Protein AF-A0A3L7ISI5-F1 (afdb_monomer_lite)

Organism: NCBI:txid1164595

Sequence (190 aa):
MGDAREFDPRYSPEFQRGYEPASRELPREQRELQELRAERLSRPRIAPMPVASVSPVVDTAGGQSNPADGLTADPLDEPDERNDADEESEAPLWRNPYLITLAILGVVLTVGGVTLFRWSVDQVYTGQYMTGTQADARQDWLWVQVAWGLAPLLAIAGALTVLGIFFFLATKWSPRRRDDDASTVDEFDE

Radius of gyration: 34.21 Å; chains: 1; bounding box: 74×54×97 Å

Foldseek 3Di:
DDDPPDDDPVDDLVPDDPDDVPPPPPPVVVVVVVVVVVVVVPPPPPDPPPPDPDDDDDDDDDDDDDDDDDDDDDPDDPPPPPCCVDPVVPPPPVPPVVLVVLLVVLVCLQVVLVVLLVVLVCCVVVVPLPPDDPVSSVVVVVVSVCSVVVSVVSNVVSVVSNVVSVVVVVVPPDPPPCPVPPPPPPPPDD

Structure (mmCIF, N/CA/C/O backbone):
data_AF-A0A3L7ISI5-F1
#
_entry.id   AF-A0A3L7ISI5-F1
#
loop_
_atom_site.group_PDB
_atom_site.id
_atom_site.type_symbol
_atom_site.label_atom_id
_atom_site.label_alt_id
_atom_site.label_comp_id
_atom_site.label_asym_id
_atom_site.label_entity_id
_atom_site.label_seq_id
_atom_site.pdbx_PDB_ins_code
_atom_site.Cartn_x
_atom_site.Cartn_y
_atom_site.Cartn_z
_atom_site.occupancy
_atom_site.B_iso_or_equiv
_atom_site.auth_seq_id
_atom_site.auth_comp_id
_atom_site.auth_asym_id
_atom_site.auth_atom_id
_atom_site.pdbx_PDB_model_num
ATOM 1 N N . MET A 1 1 ? 4.523 -11.976 63.998 1.00 41.22 1 MET A N 1
ATOM 2 C CA . MET A 1 1 ? 5.757 -11.266 63.602 1.00 41.22 1 MET A CA 1
ATOM 3 C C . MET A 1 1 ? 5.980 -11.565 62.133 1.00 41.22 1 MET A C 1
ATOM 5 O O . MET A 1 1 ? 6.441 -12.651 61.824 1.00 41.22 1 MET A O 1
ATOM 9 N N . GLY A 1 2 ? 5.479 -10.700 61.251 1.00 46.56 2 GLY A N 1
ATOM 10 C CA . GLY A 1 2 ? 5.553 -10.887 59.800 1.00 46.56 2 GLY A CA 1
ATOM 11 C C . GLY A 1 2 ? 6.614 -9.969 59.209 1.00 46.56 2 GLY A C 1
ATOM 12 O O . GLY A 1 2 ? 6.660 -8.794 59.567 1.00 46.56 2 GLY A O 1
ATOM 13 N N . ASP A 1 3 ? 7.461 -10.543 58.359 1.00 52.50 3 ASP A N 1
ATOM 14 C CA . ASP A 1 3 ? 8.598 -9.908 57.698 1.00 52.50 3 ASP A CA 1
ATOM 15 C C . ASP A 1 3 ? 8.212 -8.611 56.977 1.00 52.50 3 ASP A C 1
ATOM 17 O O . ASP A 1 3 ? 7.373 -8.606 56.072 1.00 52.50 3 ASP A O 1
ATOM 21 N N . ALA A 1 4 ? 8.884 -7.517 57.337 1.00 61.66 4 ALA A N 1
ATOM 22 C CA . ALA A 1 4 ? 8.946 -6.317 56.518 1.00 61.66 4 ALA A CA 1
ATOM 23 C C . ALA A 1 4 ? 9.738 -6.662 55.249 1.00 61.66 4 ALA A C 1
ATOM 25 O O . ALA A 1 4 ? 10.967 -6.629 55.237 1.00 61.66 4 ALA A O 1
ATOM 26 N N . ARG A 1 5 ? 9.027 -7.084 54.198 1.00 66.06 5 ARG A N 1
ATOM 27 C CA . ARG A 1 5 ? 9.617 -7.361 52.887 1.00 66.06 5 ARG A CA 1
ATOM 28 C C . ARG A 1 5 ? 10.216 -6.066 52.345 1.00 66.06 5 ARG A C 1
ATOM 30 O O . ARG A 1 5 ? 9.517 -5.076 52.154 1.00 66.06 5 ARG A O 1
ATOM 37 N N . GLU A 1 6 ? 11.526 -6.096 52.171 1.00 73.19 6 GLU A N 1
ATOM 38 C CA . GLU A 1 6 ? 12.368 -4.989 51.743 1.00 73.19 6 GLU A CA 1
ATOM 39 C C . GLU A 1 6 ? 11.951 -4.521 50.339 1.00 73.19 6 GLU A C 1
ATOM 41 O O . GLU A 1 6 ? 12.032 -5.271 49.367 1.00 73.19 6 GLU A O 1
ATOM 46 N N . PHE A 1 7 ? 11.428 -3.295 50.248 1.00 70.44 7 PHE A N 1
ATOM 47 C CA . PHE A 1 7 ? 11.046 -2.655 48.988 1.00 70.44 7 PHE A CA 1
ATOM 48 C C . PHE A 1 7 ? 12.305 -2.422 48.135 1.00 70.44 7 PHE A C 1
ATOM 50 O O . PHE A 1 7 ? 13.183 -1.665 48.547 1.00 70.44 7 PHE A O 1
ATOM 57 N N . ASP A 1 8 ? 12.399 -3.029 46.944 1.00 79.75 8 ASP A N 1
ATOM 58 C CA . ASP A 1 8 ? 13.514 -2.757 46.017 1.00 79.75 8 ASP A CA 1
ATOM 59 C C . ASP A 1 8 ? 13.289 -1.388 45.338 1.00 79.75 8 ASP A C 1
ATOM 61 O O . ASP A 1 8 ? 12.316 -1.234 44.592 1.00 79.75 8 ASP A O 1
ATOM 65 N N . PRO A 1 9 ? 14.163 -0.384 45.555 1.00 78.75 9 PRO A N 1
ATOM 66 C CA . PRO A 1 9 ? 13.984 0.976 45.039 1.00 78.75 9 PRO A CA 1
ATOM 67 C C . PRO A 1 9 ? 14.188 1.098 43.523 1.00 78.75 9 PRO A C 1
ATOM 69 O O . PRO A 1 9 ? 13.954 2.165 42.957 1.00 78.75 9 PRO A O 1
ATOM 72 N N . ARG A 1 10 ? 14.651 0.039 42.849 1.00 83.31 10 ARG A N 1
ATOM 73 C CA . ARG A 1 10 ? 14.877 0.056 41.395 1.00 83.31 10 ARG A CA 1
ATOM 74 C C . ARG A 1 10 ? 13.610 -0.190 40.584 1.00 83.31 10 ARG A C 1
ATOM 76 O O . ARG A 1 10 ? 13.605 0.097 39.390 1.00 83.31 10 ARG A O 1
ATOM 83 N N . TYR A 1 11 ? 12.559 -0.709 41.212 1.00 83.88 11 TYR A N 1
ATOM 84 C CA . TYR A 1 11 ? 11.290 -1.001 40.555 1.00 83.88 11 TYR A CA 1
ATOM 85 C C . TYR A 1 11 ? 10.206 -0.063 41.070 1.00 83.88 11 TYR A C 1
ATOM 87 O O . TYR A 1 11 ? 10.061 0.110 42.283 1.00 83.88 11 TYR A O 1
ATOM 95 N N . SER A 1 12 ? 9.421 0.516 40.154 1.00 80.88 12 SER A N 1
ATOM 96 C CA . SER A 1 12 ? 8.277 1.348 40.528 1.00 80.88 12 SER A CA 1
ATOM 97 C C . SER A 1 12 ? 7.361 0.573 41.488 1.00 80.88 12 SER A C 1
ATOM 99 O O . SER A 1 12 ? 7.079 -0.603 41.229 1.00 80.88 12 SER A O 1
ATOM 101 N N . PRO A 1 13 ? 6.881 1.200 42.580 1.00 77.81 13 PRO A N 1
ATOM 102 C CA . PRO A 1 13 ? 6.059 0.535 43.594 1.00 77.81 13 PRO A CA 1
ATOM 103 C C . PRO A 1 13 ? 4.827 -0.163 43.007 1.00 77.81 13 PRO A C 1
ATOM 105 O O . PRO A 1 13 ? 4.457 -1.237 43.464 1.00 77.81 13 PRO A O 1
ATOM 108 N N . GLU A 1 14 ? 4.263 0.401 41.936 1.00 83.00 14 GLU A N 1
ATOM 109 C CA . GLU A 1 14 ? 3.096 -0.110 41.205 1.00 83.00 14 GLU A CA 1
ATOM 110 C C . GLU A 1 14 ? 3.254 -1.522 40.621 1.00 83.00 14 GLU A C 1
ATOM 112 O O . GLU A 1 14 ? 2.255 -2.193 40.376 1.00 83.00 14 GLU A O 1
ATOM 117 N N . PHE A 1 15 ? 4.488 -2.004 40.444 1.00 84.75 15 PHE A N 1
ATOM 118 C CA . PHE A 1 15 ? 4.765 -3.358 39.953 1.00 84.75 15 PHE A CA 1
ATOM 119 C C . PHE A 1 15 ? 5.172 -4.336 41.063 1.00 84.75 15 PHE A C 1
ATOM 121 O O . PHE A 1 15 ? 5.531 -5.480 40.775 1.00 84.75 15 PHE A O 1
ATOM 128 N N . GLN A 1 16 ? 5.138 -3.919 42.331 1.00 84.75 16 GLN A N 1
ATOM 129 C CA . GLN A 1 16 ? 5.502 -4.784 43.450 1.00 84.75 16 GLN A CA 1
ATOM 130 C C . GLN A 1 16 ? 4.296 -5.592 43.943 1.00 84.75 16 GLN A C 1
ATOM 132 O O . GLN A 1 16 ? 3.171 -5.108 44.060 1.00 84.75 16 GLN A O 1
ATOM 137 N N . ARG A 1 17 ? 4.526 -6.876 44.235 1.00 72.81 17 ARG A N 1
ATOM 138 C CA . ARG A 1 17 ? 3.471 -7.813 44.632 1.00 72.81 17 ARG A CA 1
ATOM 139 C C . ARG A 1 17 ? 2.965 -7.461 46.036 1.00 72.81 17 ARG A C 1
ATOM 141 O O . ARG A 1 17 ? 3.697 -7.630 47.007 1.00 72.81 17 ARG A O 1
ATOM 148 N N . GLY A 1 18 ? 1.716 -7.010 46.130 1.00 75.19 18 GLY A N 1
ATOM 149 C CA . GLY A 1 18 ? 1.118 -6.506 47.374 1.00 75.19 18 GLY A CA 1
ATOM 150 C C . GLY A 1 18 ? 1.097 -4.980 47.483 1.00 75.19 18 GLY A C 1
ATOM 151 O O . GLY A 1 18 ? 0.686 -4.462 48.515 1.00 75.19 18 GLY A O 1
ATOM 152 N N . TYR A 1 19 ? 1.510 -4.260 46.436 1.00 75.81 19 TYR A N 1
ATOM 153 C CA . TYR A 1 19 ? 1.204 -2.842 46.319 1.00 75.81 19 TYR A CA 1
ATOM 154 C C . TYR A 1 19 ? -0.288 -2.681 46.021 1.00 75.81 19 TYR A C 1
ATOM 156 O O . TYR A 1 19 ? -0.732 -2.821 44.883 1.00 75.81 19 TYR A O 1
ATOM 164 N N . GLU A 1 20 ? -1.072 -2.410 47.059 1.00 73.75 20 GLU A N 1
ATOM 165 C CA . GLU A 1 20 ? -2.361 -1.757 46.884 1.00 73.75 20 GLU A CA 1
ATOM 166 C C . GLU A 1 20 ? -2.060 -0.286 46.593 1.00 73.75 20 GLU A C 1
ATOM 168 O O . GLU A 1 20 ? -1.516 0.396 47.471 1.00 73.75 20 GLU A O 1
ATOM 173 N N . PRO A 1 21 ? -2.351 0.234 45.382 1.00 70.25 21 PRO A N 1
ATOM 174 C CA . PRO A 1 21 ? -2.369 1.671 45.195 1.00 70.25 21 PRO A CA 1
ATOM 175 C C . PRO A 1 21 ? -3.419 2.164 46.172 1.00 70.25 21 PRO A C 1
ATOM 177 O O . PRO A 1 21 ? -4.598 1.901 45.937 1.00 70.25 21 PRO A O 1
ATOM 180 N N . ALA A 1 22 ? -2.970 2.764 47.286 1.00 61.94 22 ALA A N 1
ATOM 181 C CA . ALA A 1 22 ? -3.827 3.259 48.353 1.00 61.94 22 ALA A CA 1
ATOM 182 C C . ALA A 1 22 ? -5.032 3.875 47.671 1.00 61.94 22 ALA A C 1
ATOM 184 O O . ALA A 1 22 ? -4.859 4.835 46.911 1.00 61.94 22 ALA A O 1
ATOM 185 N N . SER A 1 23 ? -6.174 3.190 47.801 1.00 52.94 23 SER A N 1
ATOM 186 C CA . SER A 1 23 ? -7.419 3.497 47.117 1.00 52.94 23 SER A CA 1
ATOM 187 C C . SER A 1 23 ? -7.552 4.996 47.183 1.00 52.94 23 SER A C 1
ATOM 189 O O . SER A 1 23 ? -7.646 5.550 48.277 1.00 52.94 23 SER A O 1
ATOM 191 N N . ARG A 1 24 ? -7.347 5.635 46.030 1.00 53.47 24 ARG A N 1
ATOM 192 C CA . ARG A 1 24 ? -7.078 7.062 45.934 1.00 53.47 24 ARG A CA 1
ATOM 193 C C . ARG A 1 24 ? -8.389 7.749 46.278 1.00 53.47 24 ARG A C 1
ATOM 195 O O . ARG A 1 24 ? -9.162 8.109 45.393 1.00 53.47 24 ARG A O 1
ATOM 202 N N . GLU A 1 25 ? -8.648 7.890 47.573 1.00 56.16 25 GLU A N 1
ATOM 203 C CA . GLU A 1 25 ? -9.495 8.915 48.147 1.00 56.16 25 GLU A CA 1
ATOM 204 C C . GLU A 1 25 ? -8.795 10.222 47.798 1.00 56.16 25 GLU A C 1
ATOM 206 O O . GLU A 1 25 ? -8.061 10.826 48.577 1.00 56.16 25 GLU A O 1
ATOM 211 N N . LEU A 1 26 ? -8.939 10.617 46.534 1.00 64.19 26 LEU A N 1
ATOM 212 C CA . LEU A 1 26 ? -8.773 12.000 46.160 1.00 64.19 26 LEU A CA 1
ATOM 213 C C . LEU A 1 26 ? -9.666 12.768 47.141 1.00 64.19 26 LEU A C 1
ATOM 215 O O . LEU A 1 26 ? -10.834 12.383 47.293 1.00 64.19 26 LEU A O 1
ATOM 219 N N . PRO A 1 27 ? -9.136 13.791 47.838 1.00 71.50 27 PRO A N 1
ATOM 220 C CA . PRO A 1 27 ? -9.960 14.666 48.658 1.00 71.50 27 PRO A CA 1
ATOM 221 C C . PRO A 1 27 ? -11.214 15.017 47.863 1.00 71.50 27 PRO A C 1
ATOM 223 O O . PRO A 1 27 ? -11.091 15.275 46.664 1.00 71.50 27 PRO A O 1
ATOM 226 N N . ARG A 1 28 ? -12.403 14.968 48.479 1.00 74.50 28 ARG A N 1
ATOM 227 C CA . ARG A 1 28 ? -13.686 15.146 47.764 1.00 74.50 28 ARG A CA 1
ATOM 228 C C . ARG A 1 28 ? -13.653 16.328 46.786 1.00 74.50 28 ARG A C 1
ATOM 230 O O . ARG A 1 28 ? -14.088 16.181 45.654 1.00 74.50 28 ARG A O 1
ATOM 237 N N . GLU A 1 29 ? -12.984 17.414 47.165 1.00 80.94 29 GLU A N 1
ATOM 238 C CA . GLU A 1 29 ? -12.748 18.600 46.330 1.00 80.94 29 GLU A CA 1
ATOM 239 C C . GLU A 1 29 ? -12.040 18.313 44.989 1.00 80.94 29 GLU A C 1
ATOM 241 O O . GLU A 1 29 ? -12.378 18.891 43.958 1.00 80.94 29 GLU A O 1
ATOM 246 N N . GLN A 1 30 ? -11.055 17.411 44.957 1.00 78.56 30 GLN A N 1
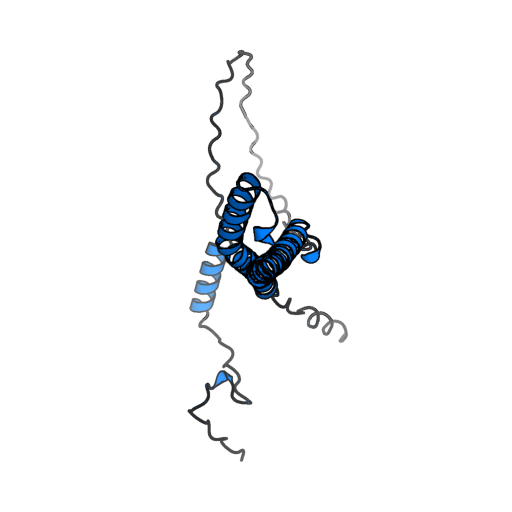ATOM 247 C CA . GLN A 1 30 ? -10.374 17.020 43.717 1.00 78.56 30 GLN A CA 1
ATOM 248 C C . GLN A 1 30 ? -11.229 16.100 42.843 1.00 78.56 30 GLN A C 1
ATOM 250 O O . GLN A 1 30 ? -11.088 16.146 41.619 1.00 78.56 30 GLN A O 1
ATOM 255 N N . ARG A 1 31 ? -12.103 15.285 43.451 1.00 79.75 31 ARG A N 1
ATOM 256 C CA . ARG A 1 31 ? -13.088 14.480 42.715 1.00 79.75 31 ARG A CA 1
ATOM 257 C C . ARG A 1 31 ? -14.127 15.379 42.054 1.00 79.75 31 ARG A C 1
ATOM 259 O O . ARG A 1 31 ? -14.290 15.286 40.844 1.00 79.75 31 ARG A O 1
ATOM 266 N N . GLU A 1 32 ? -14.694 16.325 42.800 1.00 86.50 32 GLU A N 1
ATOM 267 C CA . GLU A 1 32 ? -15.643 17.313 42.268 1.00 86.50 32 GLU A CA 1
ATOM 268 C C . GLU A 1 32 ? -15.020 18.139 41.131 1.00 86.50 32 GLU A C 1
ATOM 270 O O . GLU A 1 32 ? -15.635 18.339 40.087 1.00 86.50 32 GLU A O 1
ATOM 275 N N . LEU A 1 33 ? -13.756 18.560 41.263 1.00 87.56 33 LEU A N 1
ATOM 276 C CA . LEU A 1 33 ? -13.058 19.270 40.185 1.00 87.56 33 LEU A CA 1
ATOM 277 C C . LEU A 1 33 ? -12.802 18.400 38.946 1.00 87.56 33 LEU A C 1
ATOM 279 O O . LEU A 1 33 ? -12.814 18.921 37.826 1.00 87.56 33 LEU A O 1
ATOM 283 N N . GLN A 1 34 ? -12.540 17.100 39.116 1.00 83.81 34 GLN A N 1
ATOM 284 C CA . GLN A 1 34 ? -12.406 16.180 37.984 1.00 83.81 34 GLN A CA 1
ATOM 285 C C . GLN A 1 34 ? -13.749 15.924 37.304 1.00 83.81 34 GLN A C 1
ATOM 287 O O . GLN A 1 34 ? -13.797 15.959 36.075 1.00 83.81 34 GLN A O 1
ATOM 292 N N . GLU A 1 35 ? -14.819 15.745 38.075 1.00 86.50 35 GLU A N 1
ATOM 293 C CA . GLU A 1 35 ? -16.182 15.558 37.569 1.00 86.50 35 GLU A CA 1
ATOM 294 C C . GLU A 1 35 ? -16.653 16.795 36.797 1.00 86.50 35 GLU A C 1
ATOM 296 O O . GLU A 1 35 ? -17.019 16.678 35.630 1.00 86.50 35 GLU A O 1
ATOM 301 N N . LEU A 1 36 ? -16.479 18.001 37.350 1.00 88.38 36 LEU A N 1
ATOM 302 C CA . LEU A 1 36 ? -16.805 19.259 36.664 1.00 88.38 36 LEU A CA 1
ATOM 303 C C . LEU A 1 36 ? -16.006 19.455 35.364 1.00 88.38 36 LEU A C 1
ATOM 305 O O . LEU A 1 36 ? -16.480 20.071 34.403 1.00 88.38 36 LEU A O 1
ATOM 309 N N . ARG A 1 37 ? -14.762 18.963 35.318 1.00 85.94 37 ARG A N 1
ATOM 310 C CA . ARG A 1 37 ? -13.928 19.033 34.111 1.00 85.94 37 ARG A CA 1
ATOM 311 C C . ARG A 1 37 ? -14.364 18.015 33.066 1.00 85.94 37 ARG A C 1
ATOM 313 O O . ARG A 1 37 ? -14.381 18.358 31.885 1.00 85.94 37 ARG A O 1
ATOM 320 N N . ALA A 1 38 ? -14.693 16.799 33.493 1.00 81.62 38 ALA A N 1
ATOM 321 C CA . ALA A 1 38 ? -15.230 15.760 32.628 1.00 81.62 38 ALA A CA 1
ATOM 322 C C . ALA A 1 38 ? -16.569 16.212 32.029 1.00 81.62 38 ALA A C 1
ATOM 324 O O . ALA A 1 38 ? -16.723 16.189 30.814 1.00 81.62 38 ALA A O 1
ATOM 325 N N . GLU A 1 39 ? -17.467 16.771 32.840 1.00 85.75 39 GLU A N 1
ATOM 326 C CA . GLU A 1 39 ? -18.767 17.281 32.398 1.00 85.75 39 GLU A CA 1
ATOM 327 C C . GLU A 1 39 ? -18.637 18.409 31.357 1.00 85.75 39 GLU A C 1
ATOM 329 O O . GLU A 1 39 ? -19.329 18.419 30.337 1.00 85.75 39 GLU A O 1
ATOM 334 N N . ARG A 1 40 ? -17.674 19.327 31.534 1.00 78.50 40 ARG A N 1
ATOM 335 C CA . ARG A 1 40 ? -17.385 20.372 30.531 1.00 78.50 40 ARG A CA 1
ATOM 336 C C . ARG A 1 40 ? -16.862 19.831 29.203 1.00 78.50 40 ARG A C 1
ATOM 338 O O . ARG A 1 40 ? -17.040 20.501 28.188 1.00 78.50 40 ARG A O 1
ATOM 345 N N . LEU A 1 41 ? -16.178 18.689 29.211 1.00 80.19 41 LEU A N 1
ATOM 346 C CA . LEU A 1 41 ? -15.663 18.052 27.997 1.00 80.19 41 LEU A CA 1
ATOM 347 C C . LEU A 1 41 ? -16.725 17.180 27.318 1.00 80.19 41 LEU A C 1
ATOM 349 O O . LEU A 1 41 ? -16.719 17.082 26.093 1.00 80.19 41 LEU A O 1
ATOM 353 N N . SER A 1 42 ? -17.640 16.601 28.097 1.00 74.75 42 SER A N 1
ATOM 354 C CA . SER A 1 42 ? -18.736 15.762 27.606 1.00 74.75 42 SER A CA 1
ATOM 355 C C . SER A 1 42 ? -19.901 16.563 27.037 1.00 74.75 42 SER A C 1
ATOM 357 O O . SER A 1 42 ? -20.677 16.022 26.254 1.00 74.75 42 SER A O 1
ATOM 359 N N . ARG A 1 43 ? -20.041 17.851 27.385 1.00 70.19 43 ARG A N 1
ATOM 360 C CA . ARG A 1 43 ? -21.087 18.687 26.790 1.00 70.19 43 ARG A CA 1
ATOM 361 C C . ARG A 1 43 ? -20.798 18.844 25.291 1.00 70.19 43 ARG A C 1
ATOM 363 O O . ARG A 1 43 ? -19.778 19.450 24.944 1.00 70.19 43 ARG A O 1
ATOM 370 N N . PRO A 1 44 ? -21.661 18.330 24.394 1.00 64.88 44 PRO A N 1
ATOM 371 C CA . PRO A 1 44 ? -21.444 18.438 22.964 1.00 64.88 44 PRO A CA 1
ATOM 372 C C . PRO A 1 44 ? -21.361 19.918 22.624 1.00 64.88 44 PRO A C 1
ATOM 374 O O . PRO A 1 44 ? -22.305 20.689 22.812 1.00 64.88 44 PRO A O 1
ATOM 377 N N . ARG A 1 45 ? -20.180 20.341 22.172 1.00 63.12 45 ARG A N 1
ATOM 378 C CA . ARG A 1 45 ? -19.969 21.680 21.644 1.00 63.12 45 ARG A CA 1
ATOM 379 C C . ARG A 1 45 ? -20.796 21.752 20.371 1.00 63.12 45 ARG A C 1
ATOM 381 O O . ARG A 1 45 ? -20.314 21.346 19.319 1.00 63.12 45 ARG A O 1
ATOM 388 N N . ILE A 1 46 ? -22.041 22.216 20.495 1.00 65.19 46 ILE A N 1
ATOM 389 C CA . ILE A 1 46 ? -22.916 22.543 19.372 1.00 65.19 46 ILE A CA 1
ATOM 390 C C . ILE A 1 46 ? -22.084 23.460 18.482 1.00 65.19 46 ILE A C 1
ATOM 392 O O . ILE A 1 46 ? -21.797 24.607 18.838 1.00 65.19 46 ILE A O 1
ATOM 396 N N . ALA A 1 47 ? -21.577 22.904 17.383 1.00 62.56 47 ALA A N 1
ATOM 397 C CA . ALA A 1 47 ? -20.858 23.680 16.400 1.00 62.56 47 ALA A CA 1
ATOM 398 C C . ALA A 1 47 ? -21.826 24.781 15.949 1.00 62.56 47 ALA A C 1
ATOM 400 O O . ALA A 1 47 ? -22.983 24.460 15.662 1.00 62.56 47 ALA A O 1
ATOM 401 N N . PRO A 1 48 ? -21.417 26.062 15.927 1.00 64.06 48 PRO A N 1
ATOM 402 C CA . PRO A 1 48 ? -22.255 27.098 15.349 1.00 64.06 48 PRO A CA 1
ATOM 403 C C . PRO A 1 48 ? -22.585 26.652 13.925 1.00 64.06 48 PRO A C 1
ATOM 405 O O . PRO A 1 48 ? -21.685 26.505 13.095 1.00 64.06 48 PRO A O 1
ATOM 408 N N . MET A 1 49 ? -23.859 26.336 13.681 1.00 67.12 49 MET A N 1
ATOM 409 C CA . MET A 1 49 ? -24.317 25.917 12.366 1.00 67.12 49 MET A CA 1
ATOM 410 C C . MET A 1 49 ? -23.901 26.992 11.354 1.00 67.12 49 MET A C 1
ATOM 412 O O . MET A 1 49 ? -24.080 28.183 11.634 1.00 67.12 49 MET A O 1
ATOM 416 N N . PRO A 1 50 ? -23.349 26.615 10.188 1.00 62.69 50 PRO A N 1
ATOM 417 C CA . PRO A 1 50 ? -23.180 27.560 9.101 1.00 62.69 50 PRO A CA 1
ATOM 418 C C . PRO A 1 50 ? -24.571 28.086 8.756 1.00 62.69 50 PRO A C 1
ATOM 420 O O . PRO A 1 50 ? -25.439 27.333 8.317 1.00 62.69 50 PRO A O 1
ATOM 423 N N . VAL A 1 51 ? -24.796 29.371 9.022 1.00 66.31 51 VAL A N 1
ATOM 424 C CA . VAL A 1 51 ? -26.022 30.073 8.652 1.00 66.31 51 VAL A CA 1
ATOM 425 C C . VAL A 1 51 ? -26.130 29.974 7.135 1.00 66.31 51 VAL A C 1
ATOM 427 O O . VAL A 1 51 ? -25.421 30.668 6.405 1.00 66.31 51 VAL A O 1
ATOM 430 N N . ALA A 1 52 ? -26.962 29.051 6.656 1.00 60.19 52 ALA A N 1
ATOM 431 C CA . ALA A 1 52 ? -27.300 28.962 5.250 1.00 60.19 52 ALA A CA 1
ATOM 432 C C . ALA A 1 52 ? -27.878 30.317 4.835 1.00 60.19 52 ALA A C 1
ATOM 434 O O . ALA A 1 52 ? -28.792 30.835 5.479 1.00 60.19 52 ALA A O 1
ATOM 435 N N . SER A 1 53 ? -27.309 30.918 3.792 1.00 58.06 53 SER A N 1
ATOM 436 C CA . SER A 1 53 ? -27.818 32.156 3.216 1.00 58.06 53 SER A CA 1
ATOM 437 C C . SER A 1 53 ? -29.242 31.916 2.718 1.00 58.06 53 SER A C 1
ATOM 439 O O . SER A 1 53 ? -29.461 31.311 1.670 1.00 58.06 53 SER A O 1
ATOM 441 N N . VAL A 1 54 ? -30.212 32.365 3.513 1.00 63.62 54 VAL A N 1
ATOM 442 C CA . VAL A 1 54 ? -31.630 32.379 3.169 1.00 63.62 54 VAL A CA 1
ATOM 443 C C . VAL A 1 54 ? -31.786 33.267 1.939 1.00 63.62 54 VAL A C 1
ATOM 445 O O . VAL A 1 54 ? -31.516 34.466 1.982 1.00 63.62 54 VAL A O 1
ATOM 448 N N . SER A 1 55 ? -32.179 32.662 0.820 1.00 58.06 55 SER A N 1
ATOM 449 C CA . SER A 1 55 ? -32.637 33.413 -0.346 1.00 58.06 55 SER A CA 1
ATOM 450 C C . SER A 1 55 ? -33.924 34.153 0.035 1.00 58.06 55 SER A C 1
ATOM 452 O O . SER A 1 55 ? -34.787 33.540 0.667 1.00 58.06 55 SER A O 1
ATOM 454 N N . PRO A 1 56 ? -34.078 35.444 -0.307 1.00 59.75 56 PRO A N 1
ATOM 455 C CA . PRO A 1 56 ? -35.267 36.206 0.050 1.00 59.75 56 PRO A CA 1
ATOM 456 C C . PRO A 1 56 ? -36.490 35.621 -0.666 1.00 59.75 56 PRO A C 1
ATOM 458 O O . PRO A 1 56 ? -36.640 35.744 -1.881 1.00 59.75 56 PRO A O 1
ATOM 461 N N . VAL A 1 57 ? -37.355 34.961 0.104 1.00 60.78 57 VAL A N 1
ATOM 462 C CA . VAL A 1 57 ? -38.714 34.620 -0.314 1.00 60.78 57 VAL A CA 1
ATOM 463 C C . VAL A 1 57 ? -39.505 35.920 -0.344 1.00 60.78 57 VAL A C 1
ATOM 465 O O . VAL A 1 57 ? -39.571 36.650 0.640 1.00 60.78 57 VAL A O 1
ATOM 468 N N . VAL A 1 58 ? -40.056 36.220 -1.515 1.00 64.62 58 VAL A N 1
ATOM 469 C CA . VAL A 1 58 ? -40.946 37.352 -1.751 1.00 64.62 58 VAL A CA 1
ATOM 470 C C . VAL A 1 58 ? -42.241 37.123 -0.974 1.00 64.62 58 VAL A C 1
ATOM 472 O O . VAL A 1 58 ? -42.962 36.157 -1.226 1.00 64.62 58 VAL A O 1
ATOM 475 N N . ASP A 1 59 ? -42.511 38.029 -0.037 1.00 49.12 59 ASP A N 1
ATOM 476 C CA . ASP A 1 59 ? -43.754 38.141 0.718 1.00 49.12 59 ASP A CA 1
ATOM 477 C C . ASP A 1 59 ? -44.973 38.153 -0.212 1.00 49.12 59 ASP A C 1
ATOM 479 O O . ASP A 1 59 ? -45.133 39.038 -1.055 1.00 49.12 59 ASP A O 1
ATOM 483 N N . THR A 1 60 ? -45.882 37.200 -0.011 1.00 58.75 60 THR A N 1
ATOM 484 C CA . THR A 1 60 ? -47.282 37.360 -0.412 1.00 58.75 60 THR A CA 1
ATOM 485 C C . THR A 1 60 ? -48.102 37.524 0.856 1.00 58.75 60 THR A C 1
ATOM 487 O O . THR A 1 60 ? -48.246 36.602 1.654 1.00 58.75 60 THR A O 1
ATOM 490 N N . ALA A 1 61 ? -48.585 38.748 1.041 1.00 51.44 61 ALA A N 1
ATOM 491 C CA . ALA A 1 61 ? -49.400 39.193 2.154 1.00 51.44 61 ALA A CA 1
ATOM 492 C C . ALA A 1 61 ? -50.691 38.371 2.308 1.00 51.44 61 ALA A C 1
ATOM 494 O O . ALA A 1 61 ? -51.425 38.150 1.345 1.00 51.44 61 ALA A O 1
ATOM 495 N N . GLY A 1 62 ? -51.005 37.998 3.547 1.00 45.12 62 GLY A N 1
ATOM 496 C CA . GLY A 1 62 ? -52.267 37.365 3.922 1.00 45.12 62 GLY A CA 1
ATOM 497 C C . GLY A 1 62 ? -52.300 37.133 5.425 1.00 45.12 62 GLY A C 1
ATOM 498 O O . GLY A 1 62 ? -51.677 36.203 5.917 1.00 45.12 62 GLY A O 1
ATOM 499 N N . GLY A 1 63 ? -52.943 38.038 6.157 1.00 48.12 63 GLY A N 1
ATOM 500 C CA . GLY A 1 63 ? -52.856 38.111 7.608 1.00 48.12 63 GLY A CA 1
ATOM 501 C C . GLY A 1 63 ? -53.679 37.071 8.365 1.00 48.12 63 GLY A C 1
ATOM 502 O O . GLY A 1 63 ? -54.664 36.550 7.856 1.00 48.12 63 GLY A O 1
ATOM 503 N N . GLN A 1 64 ? -53.328 36.883 9.635 1.00 47.53 64 GLN A N 1
ATOM 504 C CA . GLN A 1 64 ? -54.284 36.958 10.741 1.00 47.53 64 GLN A CA 1
ATOM 505 C C . GLN A 1 64 ? -53.538 37.019 12.075 1.00 47.53 64 GLN A C 1
ATOM 507 O O . GLN A 1 64 ? -52.800 36.121 12.463 1.00 47.53 64 GLN A O 1
ATOM 512 N N . SER A 1 65 ? -53.742 38.139 12.755 1.00 54.28 65 SER A N 1
ATOM 513 C CA . SER A 1 65 ? -53.457 38.365 14.161 1.00 54.28 65 SER A CA 1
ATOM 514 C C . SER A 1 65 ? -54.403 37.536 15.027 1.00 54.28 65 SER A C 1
ATOM 516 O O . SER A 1 65 ? -55.617 37.652 14.856 1.00 54.28 65 SER A O 1
ATOM 518 N N . ASN A 1 66 ? -53.875 36.813 16.012 1.00 56.34 66 ASN A N 1
ATOM 519 C CA . ASN A 1 66 ? -54.654 36.458 17.192 1.00 56.34 66 ASN A CA 1
ATOM 520 C C . ASN A 1 66 ? -53.776 36.601 18.445 1.00 56.34 66 ASN A C 1
ATOM 522 O O . ASN A 1 66 ? -52.808 35.852 18.585 1.00 56.34 66 ASN A O 1
ATOM 526 N N . PRO A 1 67 ? -54.042 37.586 19.318 1.00 64.50 67 PRO A N 1
ATOM 527 C CA . PRO A 1 67 ? -53.413 37.673 20.620 1.00 64.50 67 PRO A CA 1
ATOM 528 C C . PRO A 1 67 ? -54.323 37.088 21.708 1.00 64.50 67 PRO A C 1
ATOM 530 O O . PRO A 1 67 ? -55.545 37.129 21.603 1.00 64.50 67 PRO A O 1
ATOM 533 N N . ALA A 1 68 ? -53.659 36.700 22.793 1.00 52.62 68 ALA A N 1
ATOM 534 C CA . ALA A 1 68 ? -54.156 36.581 24.159 1.00 52.62 68 ALA A CA 1
ATOM 535 C C . ALA A 1 68 ? -54.510 35.184 24.694 1.00 52.62 68 ALA A C 1
ATOM 537 O O . ALA A 1 68 ? -55.321 34.440 24.154 1.00 52.62 68 ALA A O 1
ATOM 538 N N . ASP A 1 69 ? -53.930 34.993 25.879 1.00 50.44 69 ASP A N 1
ATOM 539 C CA . ASP A 1 69 ? -54.488 34.374 27.076 1.00 50.44 69 ASP A CA 1
ATOM 540 C C . ASP A 1 69 ? -54.417 32.862 27.264 1.00 50.44 69 ASP A C 1
ATOM 542 O O . ASP A 1 69 ? -54.979 32.062 26.524 1.00 50.44 69 ASP A O 1
ATOM 546 N N . GLY A 1 70 ? -53.773 32.502 28.378 1.00 47.31 70 GLY A N 1
ATOM 547 C CA . GLY A 1 70 ? -53.801 31.158 28.936 1.00 47.31 70 GLY A CA 1
ATOM 548 C C . GLY A 1 70 ? -52.658 30.860 29.899 1.00 47.31 70 GLY A C 1
ATOM 549 O O . GLY A 1 70 ? -51.907 29.920 29.679 1.00 47.31 70 GLY A O 1
ATOM 550 N N . LEU A 1 71 ? -52.512 31.660 30.959 1.00 64.19 71 LEU A N 1
ATOM 551 C CA . LEU A 1 71 ? -51.774 31.272 32.163 1.00 64.19 71 LEU A CA 1
ATOM 552 C C . LEU A 1 71 ? -52.470 30.072 32.821 1.00 64.19 71 LEU A C 1
ATOM 554 O O . LEU A 1 71 ? -53.506 30.245 33.457 1.00 64.19 71 LEU A O 1
ATOM 558 N N . THR A 1 72 ? -51.859 28.894 32.751 1.00 54.88 72 THR A N 1
ATOM 559 C CA . THR A 1 72 ? -52.084 27.805 33.711 1.00 54.88 72 THR A CA 1
ATOM 560 C C . THR A 1 72 ? -50.765 27.082 33.922 1.00 54.88 72 THR A C 1
ATOM 562 O O . THR A 1 72 ? -50.283 26.371 33.046 1.00 54.88 72 THR A O 1
ATOM 565 N N . ALA A 1 73 ? -50.164 27.340 35.082 1.00 60.59 73 ALA A N 1
ATOM 566 C CA . ALA A 1 73 ? -49.086 26.542 35.631 1.00 60.59 73 ALA A CA 1
ATOM 567 C C . ALA A 1 73 ? -49.659 25.175 36.015 1.00 60.59 73 ALA A C 1
ATOM 569 O O . ALA A 1 73 ? -50.536 25.105 36.876 1.00 60.59 73 ALA A O 1
ATOM 570 N N . ASP A 1 74 ? -49.165 24.128 35.367 1.00 55.88 74 ASP A N 1
ATOM 571 C CA . ASP A 1 74 ? -49.448 22.741 35.711 1.00 55.88 74 ASP A CA 1
ATOM 572 C C . ASP A 1 74 ? -48.106 22.065 36.039 1.00 55.88 74 ASP A C 1
ATOM 574 O O . ASP A 1 74 ? -47.230 22.025 35.171 1.00 55.88 74 ASP A O 1
ATOM 578 N N . PRO A 1 75 ? -47.866 21.620 37.287 1.00 61.81 75 PRO A N 1
ATOM 579 C CA . PRO A 1 75 ? -46.695 20.836 37.641 1.00 61.81 75 PRO A CA 1
ATOM 580 C C . PRO A 1 75 ? -47.020 19.365 37.368 1.00 61.81 75 PRO A C 1
ATOM 582 O O . PRO A 1 75 ? -47.292 18.600 38.292 1.00 61.81 75 PRO A O 1
ATOM 585 N N . LEU A 1 76 ? -47.055 18.986 36.093 1.00 55.75 76 LEU A N 1
ATOM 586 C CA . LEU A 1 76 ? -47.156 17.586 35.702 1.00 55.75 76 LEU A CA 1
ATOM 587 C C . LEU A 1 76 ? -45.774 17.081 35.332 1.00 55.75 76 LEU A C 1
ATOM 589 O O . LEU A 1 76 ? -45.171 17.596 34.395 1.00 55.75 76 LEU A O 1
ATOM 593 N N . ASP A 1 77 ? -45.334 16.105 36.128 1.00 56.12 77 ASP A N 1
ATOM 594 C CA . ASP A 1 77 ? -44.374 15.056 35.808 1.00 56.12 77 ASP A CA 1
ATOM 595 C C . ASP A 1 77 ? -43.269 15.492 34.851 1.00 56.12 77 ASP A C 1
ATOM 597 O O . ASP A 1 77 ? -43.446 15.487 33.632 1.00 56.12 77 ASP A O 1
ATOM 601 N N . GLU A 1 78 ? -42.095 15.800 35.410 1.00 60.47 78 GLU A N 1
ATOM 602 C CA . GLU A 1 78 ? -40.863 15.651 34.645 1.00 60.47 78 GLU A CA 1
ATOM 603 C C . GLU A 1 78 ? -40.904 14.230 34.068 1.00 60.47 78 GLU A C 1
ATOM 605 O O . GLU A 1 78 ? -40.906 13.273 34.851 1.00 60.47 78 GLU A O 1
ATOM 610 N N . PRO A 1 79 ? -41.032 14.049 32.736 1.00 61.50 79 PRO A N 1
ATOM 611 C CA . PRO A 1 79 ? -40.786 12.745 32.178 1.00 61.50 79 PRO A CA 1
ATOM 612 C C . PRO A 1 79 ? -39.372 12.429 32.626 1.00 61.50 79 PRO A C 1
ATOM 614 O O . PRO A 1 79 ? -38.443 13.191 32.356 1.00 61.50 79 PRO A O 1
ATOM 617 N N . ASP A 1 80 ? -39.260 11.351 33.388 1.00 56.00 80 ASP A N 1
ATOM 618 C CA . ASP A 1 80 ? -38.030 10.637 33.643 1.00 56.00 80 ASP A CA 1
ATOM 619 C C . ASP A 1 80 ? -37.503 10.296 32.241 1.00 56.00 80 ASP A C 1
ATOM 621 O O . ASP A 1 80 ? -37.806 9.245 31.670 1.00 56.00 80 ASP A O 1
ATOM 625 N N . GLU A 1 81 ? -36.821 11.267 31.620 1.00 57.34 81 GLU A N 1
ATOM 626 C CA . GLU A 1 81 ? -35.943 11.123 30.476 1.00 57.34 81 GLU A CA 1
ATOM 627 C C . GLU A 1 81 ? -34.812 10.251 31.010 1.00 57.34 81 GLU A C 1
ATOM 629 O O . GLU A 1 81 ? -33.674 10.676 31.218 1.00 57.34 81 GLU A O 1
ATOM 634 N N . ARG A 1 82 ? -35.149 8.974 31.215 1.00 57.41 82 ARG A N 1
ATOM 635 C CA . ARG A 1 82 ? -34.331 7.869 30.779 1.00 57.41 82 ARG A CA 1
ATOM 636 C C . ARG A 1 82 ? -33.914 8.225 29.365 1.00 57.41 82 ARG A C 1
ATOM 638 O O . ARG A 1 82 ? -34.519 7.820 28.377 1.00 57.41 82 ARG A O 1
ATOM 645 N N . ASN A 1 83 ? -32.838 8.996 29.294 1.00 53.28 83 ASN A N 1
ATOM 646 C CA . ASN A 1 83 ? -31.818 8.883 28.285 1.00 53.28 83 ASN A CA 1
ATOM 647 C C . ASN A 1 83 ? -31.245 7.457 28.400 1.00 53.28 83 ASN A C 1
ATOM 649 O O . ASN A 1 83 ? -30.046 7.261 28.547 1.00 53.28 83 ASN A O 1
ATOM 653 N N . ASP A 1 84 ? -32.111 6.463 28.182 1.00 53.31 84 ASP A N 1
ATOM 654 C CA . ASP A 1 84 ? -31.847 5.296 27.358 1.00 53.31 84 ASP A CA 1
ATOM 655 C C . ASP A 1 84 ? -31.705 5.798 25.904 1.00 53.31 84 ASP A C 1
ATOM 657 O O . ASP A 1 84 ? -32.279 5.239 24.972 1.00 53.31 84 ASP A O 1
ATOM 661 N N . ALA A 1 85 ? -31.005 6.929 25.724 1.00 53.50 85 ALA A N 1
ATOM 662 C CA . ALA A 1 85 ? -30.518 7.426 24.466 1.00 53.50 85 ALA A CA 1
ATOM 663 C C . ALA A 1 85 ? -29.523 6.374 24.053 1.00 53.50 85 ALA A C 1
ATOM 665 O O . ALA A 1 85 ? -28.363 6.417 24.459 1.00 53.50 85 ALA A O 1
ATOM 666 N N . ASP A 1 86 ? -30.079 5.388 23.362 1.00 53.91 86 ASP A N 1
ATOM 667 C CA . ASP A 1 86 ? -29.432 4.622 22.344 1.00 53.91 86 ASP A CA 1
ATOM 668 C C . ASP A 1 86 ? -27.988 4.370 22.755 1.00 53.91 86 ASP A C 1
ATOM 670 O O . ASP A 1 86 ? -27.057 5.055 22.320 1.00 53.91 86 ASP A O 1
ATOM 674 N N . GLU A 1 87 ? -27.785 3.343 23.584 1.00 56.81 87 GLU A N 1
ATOM 675 C CA . GLU A 1 87 ? -26.617 2.506 23.371 1.00 56.81 87 GLU A CA 1
ATOM 676 C C . GLU A 1 87 ? -26.721 2.040 21.913 1.00 56.81 87 GLU A C 1
ATOM 678 O O . GLU A 1 87 ? -27.232 0.958 21.618 1.00 56.81 87 GLU A O 1
ATOM 683 N N . GLU A 1 88 ? -26.337 2.922 20.980 1.00 58.84 88 GLU A N 1
ATOM 684 C CA . GLU A 1 88 ? -26.203 2.682 19.565 1.00 58.84 88 GLU A CA 1
ATOM 685 C C . GLU A 1 88 ? -25.230 1.532 19.538 1.00 58.84 88 GLU A C 1
ATOM 687 O O . GLU A 1 88 ? -24.027 1.713 19.731 1.00 58.84 88 GLU A O 1
ATOM 692 N N . SER A 1 89 ? -25.800 0.332 19.458 1.00 58.88 89 SER A N 1
ATOM 693 C CA . SER A 1 89 ? -25.101 -0.927 19.568 1.00 58.88 89 SER A CA 1
ATOM 694 C C . SER A 1 89 ? -24.032 -0.875 18.495 1.00 58.88 89 SER A C 1
ATOM 696 O O . SER A 1 89 ? -24.344 -1.044 17.314 1.00 58.88 89 SER A O 1
ATOM 698 N N . GLU A 1 90 ? -22.818 -0.469 18.893 1.00 62.75 90 GLU A N 1
ATOM 699 C CA . GLU A 1 90 ? -21.797 -0.006 17.963 1.00 62.75 90 GLU A CA 1
ATOM 700 C C . GLU A 1 90 ? -21.566 -1.144 16.987 1.00 62.75 90 GLU A C 1
ATOM 702 O O . GLU A 1 90 ? -21.018 -2.190 17.357 1.00 62.75 90 GLU A O 1
ATOM 707 N N . ALA A 1 91 ? -22.074 -0.976 15.763 1.00 65.88 91 ALA A N 1
ATOM 708 C CA . ALA A 1 91 ? -22.120 -2.064 14.811 1.00 65.88 91 ALA A CA 1
ATOM 709 C C . ALA A 1 91 ? -20.698 -2.625 14.676 1.00 65.88 91 ALA A C 1
ATOM 711 O O . ALA A 1 91 ? -19.747 -1.843 14.537 1.00 65.88 91 ALA A O 1
ATOM 712 N N . PRO A 1 92 ? -20.523 -3.958 14.750 1.00 70.19 92 PRO A N 1
ATOM 713 C CA . PRO A 1 92 ? -19.210 -4.577 14.819 1.00 70.19 92 PRO A CA 1
ATOM 714 C C . PRO A 1 92 ? -18.329 -4.024 13.701 1.00 70.19 92 PRO A C 1
ATOM 716 O O . PRO A 1 92 ? -18.679 -4.085 12.525 1.00 70.19 92 PRO A O 1
ATOM 719 N N . LEU A 1 93 ? -17.194 -3.444 14.087 1.00 65.69 93 LEU A N 1
ATOM 720 C CA . LEU A 1 93 ? -16.366 -2.564 13.251 1.00 65.69 93 LEU A CA 1
ATOM 721 C C . LEU A 1 93 ? -15.885 -3.208 11.948 1.00 65.69 93 LEU A C 1
ATOM 723 O O . LEU A 1 93 ? -15.627 -2.519 10.963 1.00 65.69 93 LEU A O 1
ATOM 727 N N . TRP A 1 94 ? -15.814 -4.537 11.924 1.00 68.00 94 TRP A N 1
ATOM 728 C CA . TRP A 1 94 ? -15.546 -5.326 10.724 1.00 68.00 94 TRP A CA 1
ATOM 729 C C . TRP A 1 94 ? -16.612 -5.210 9.637 1.00 68.00 94 TRP A C 1
ATOM 731 O O . TRP A 1 94 ? -16.365 -5.610 8.507 1.00 68.00 94 TRP A O 1
ATOM 741 N N . ARG A 1 95 ? -17.780 -4.644 9.939 1.00 82.00 95 ARG A N 1
ATOM 742 C CA . ARG A 1 95 ? -18.848 -4.413 8.968 1.00 82.00 95 ARG A CA 1
ATOM 743 C C . ARG A 1 95 ? -18.740 -3.059 8.272 1.00 82.00 95 ARG A C 1
ATOM 745 O O . ARG A 1 95 ? -19.568 -2.776 7.413 1.00 82.00 95 ARG A O 1
ATOM 752 N N . ASN A 1 96 ? -17.741 -2.235 8.607 1.00 85.06 96 ASN A N 1
ATOM 753 C CA . ASN A 1 96 ? -17.510 -0.982 7.901 1.00 85.06 96 ASN A CA 1
ATOM 754 C C . ASN A 1 96 ? -16.867 -1.266 6.525 1.00 85.06 96 ASN A C 1
ATOM 756 O O . ASN A 1 96 ? -15.681 -1.617 6.468 1.00 85.06 96 ASN A O 1
ATOM 760 N N . PRO A 1 97 ? -17.609 -1.095 5.412 1.00 88.50 97 PRO A N 1
ATOM 761 C CA . PRO A 1 97 ? -17.107 -1.426 4.081 1.00 88.50 97 PRO A CA 1
ATOM 762 C C . PRO A 1 97 ? -15.887 -0.581 3.697 1.00 88.50 97 PRO A C 1
ATOM 764 O O . PRO A 1 97 ? -15.010 -1.068 2.985 1.00 88.50 97 PRO A O 1
ATOM 767 N N . TYR A 1 98 ? -15.768 0.645 4.216 1.00 84.06 98 TYR A N 1
ATOM 768 C CA . TYR A 1 98 ? -14.646 1.528 3.908 1.00 84.06 98 TYR A CA 1
ATOM 769 C C . TYR A 1 98 ? -13.313 0.956 4.397 1.00 84.06 98 TYR A C 1
ATOM 771 O O . TYR A 1 98 ? -12.346 0.946 3.638 1.00 84.06 98 TYR A O 1
ATOM 779 N N . LEU A 1 99 ? -13.261 0.400 5.613 1.00 84.56 99 LEU A N 1
ATOM 780 C CA . LEU A 1 99 ? -12.034 -0.205 6.148 1.00 84.56 99 LEU A CA 1
ATOM 781 C C . LEU A 1 99 ? -11.601 -1.425 5.333 1.00 84.56 99 LEU A C 1
ATOM 783 O O . LEU A 1 99 ? -10.414 -1.582 5.053 1.00 84.56 99 LEU A O 1
ATOM 787 N N . ILE A 1 100 ? -12.561 -2.248 4.904 1.00 88.38 100 ILE A N 1
ATOM 788 C CA . ILE A 1 100 ? -12.289 -3.404 4.044 1.00 88.38 100 ILE A CA 1
ATOM 789 C C . ILE A 1 100 ? -11.722 -2.933 2.702 1.00 88.38 100 ILE A C 1
ATOM 791 O O . ILE A 1 100 ? -10.687 -3.435 2.267 1.00 88.38 100 ILE A O 1
ATOM 795 N N . THR A 1 101 ? -12.352 -1.939 2.063 1.00 90.62 101 THR A N 1
ATOM 796 C CA . THR A 1 101 ? -11.857 -1.409 0.782 1.00 90.62 101 THR A CA 1
ATOM 797 C C . THR A 1 101 ? -10.461 -0.805 0.908 1.00 90.62 101 THR A C 1
ATOM 799 O O . THR A 1 101 ? -9.618 -1.069 0.054 1.00 90.62 101 THR A O 1
ATOM 802 N N . LEU A 1 102 ? -10.175 -0.073 1.992 1.00 87.69 102 LEU A N 1
ATOM 803 C CA . LEU A 1 102 ? -8.855 0.509 2.241 1.00 87.69 102 LEU A CA 1
ATOM 804 C C . LEU A 1 102 ? -7.794 -0.577 2.466 1.00 87.69 102 LEU A C 1
ATOM 806 O O . LEU A 1 102 ? -6.681 -0.463 1.958 1.00 87.69 102 LEU A O 1
ATOM 810 N N . ALA A 1 103 ? -8.141 -1.640 3.198 1.00 88.31 103 ALA A N 1
ATOM 811 C CA . ALA A 1 103 ? -7.243 -2.761 3.460 1.00 88.31 103 AL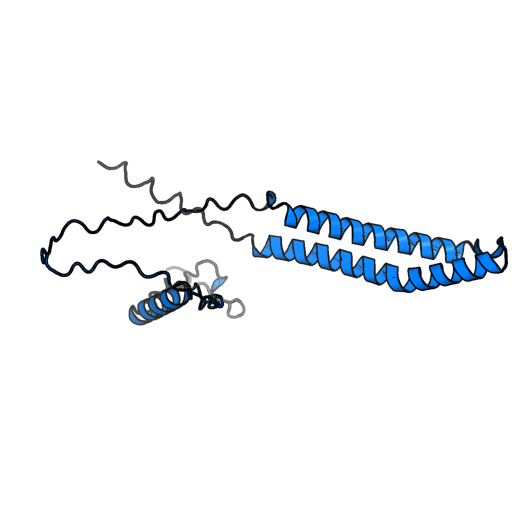A A CA 1
ATOM 812 C C . ALA A 1 103 ? -6.907 -3.522 2.174 1.00 88.31 103 ALA A C 1
ATOM 814 O O . ALA A 1 103 ? -5.733 -3.764 1.893 1.00 88.31 103 ALA A O 1
ATOM 815 N N . ILE A 1 104 ? -7.922 -3.835 1.360 1.00 93.31 104 ILE A N 1
ATOM 816 C CA . ILE A 1 104 ? -7.731 -4.467 0.049 1.00 93.31 104 ILE A CA 1
ATOM 817 C C . ILE A 1 104 ? -6.864 -3.570 -0.838 1.00 93.31 104 ILE A C 1
ATOM 819 O O . ILE A 1 104 ? -5.899 -4.050 -1.427 1.00 93.31 104 ILE A O 1
ATOM 823 N N . LEU A 1 105 ? -7.161 -2.269 -0.895 1.00 91.12 105 LEU A N 1
ATOM 824 C CA . LEU A 1 105 ? -6.401 -1.311 -1.694 1.00 91.12 105 LEU A CA 1
ATOM 825 C C . LEU A 1 105 ? -4.932 -1.239 -1.252 1.00 91.12 105 LEU A C 1
ATOM 827 O O . LEU A 1 105 ? -4.044 -1.286 -2.099 1.00 91.12 105 LEU A O 1
ATOM 831 N N . GLY A 1 106 ? -4.669 -1.187 0.057 1.00 88.56 106 GLY A N 1
ATOM 832 C CA . GLY A 1 106 ? -3.315 -1.201 0.613 1.00 88.56 106 GLY A CA 1
ATOM 833 C C . GLY A 1 106 ? -2.539 -2.457 0.213 1.00 88.56 106 GLY A C 1
ATOM 834 O O . GLY A 1 106 ? -1.428 -2.351 -0.304 1.00 88.56 106 GLY A O 1
ATOM 835 N N . VAL A 1 107 ? -3.149 -3.640 0.362 1.00 92.38 107 VAL A N 1
ATOM 836 C CA . VAL A 1 107 ? -2.539 -4.919 -0.043 1.00 92.38 107 VAL A CA 1
ATOM 837 C C . VAL A 1 107 ? -2.270 -4.956 -1.549 1.00 92.38 107 VAL A C 1
ATOM 839 O O . VAL A 1 107 ? -1.177 -5.346 -1.960 1.00 92.38 107 VAL A O 1
ATOM 842 N N . VAL A 1 108 ? -3.223 -4.513 -2.375 1.00 94.75 108 VAL A N 1
ATOM 843 C CA . VAL A 1 108 ? -3.062 -4.448 -3.836 1.00 94.75 108 VAL A CA 1
ATOM 844 C C . VAL A 1 108 ? -1.927 -3.499 -4.223 1.00 94.75 108 VAL A C 1
ATOM 846 O O . VAL A 1 108 ? -1.116 -3.864 -5.072 1.00 94.75 108 VAL A O 1
ATOM 849 N N . LEU A 1 109 ? -1.809 -2.328 -3.586 1.00 87.38 109 LEU A N 1
ATOM 850 C CA . LEU A 1 109 ? -0.697 -1.402 -3.831 1.00 87.38 109 LEU A CA 1
ATOM 851 C C . LEU A 1 109 ? 0.653 -2.012 -3.441 1.00 87.38 109 LEU A C 1
ATOM 853 O O . LEU A 1 109 ? 1.611 -1.900 -4.204 1.00 87.38 109 LEU A O 1
ATOM 857 N N . THR A 1 110 ? 0.739 -2.672 -2.282 1.00 88.50 110 THR A N 1
ATOM 858 C CA . THR A 1 110 ? 1.984 -3.303 -1.825 1.00 88.50 110 THR A CA 1
ATOM 859 C C . THR A 1 110 ? 2.403 -4.438 -2.754 1.00 88.50 110 THR A C 1
ATOM 861 O O . THR A 1 110 ? 3.534 -4.444 -3.240 1.00 88.50 110 THR A O 1
ATOM 864 N N . VAL A 1 111 ? 1.499 -5.382 -3.040 1.00 93.56 111 VAL A N 1
ATOM 865 C CA . VAL A 1 111 ? 1.787 -6.513 -3.934 1.00 93.56 111 VAL A CA 1
ATOM 866 C C . VAL A 1 111 ? 2.092 -5.999 -5.338 1.00 93.56 111 VAL A C 1
ATOM 868 O O . VAL A 1 111 ? 3.110 -6.379 -5.914 1.00 93.56 111 VAL A O 1
ATOM 871 N N . GLY A 1 112 ? 1.284 -5.077 -5.865 1.00 91.94 112 GLY A N 1
ATOM 872 C CA . GLY A 1 112 ? 1.504 -4.453 -7.169 1.00 91.94 112 GLY A CA 1
ATOM 873 C C . GLY A 1 112 ? 2.871 -3.774 -7.273 1.00 91.94 112 GLY A C 1
ATOM 874 O O . GLY A 1 112 ? 3.610 -4.045 -8.218 1.00 91.94 112 GLY A O 1
ATOM 875 N N . GLY A 1 113 ? 3.255 -2.978 -6.270 1.00 87.69 113 GLY A N 1
ATOM 876 C CA . GLY A 1 113 ? 4.560 -2.314 -6.212 1.00 87.69 113 GLY A CA 1
ATOM 877 C C . GLY A 1 113 ? 5.733 -3.297 -6.195 1.00 87.69 113 GLY A C 1
ATOM 878 O O . GLY A 1 113 ? 6.673 -3.146 -6.975 1.00 87.69 113 GLY A O 1
ATOM 879 N N . VAL A 1 114 ? 5.660 -4.352 -5.375 1.00 90.81 114 VAL A N 1
ATOM 880 C CA . VAL A 1 114 ? 6.703 -5.395 -5.304 1.00 90.81 114 VAL A CA 1
ATOM 881 C C . VAL A 1 114 ? 6.811 -6.173 -6.618 1.00 90.81 114 VAL A C 1
ATOM 883 O O . VAL A 1 114 ? 7.916 -6.446 -7.090 1.00 90.81 114 VAL A O 1
ATOM 886 N N . THR A 1 115 ? 5.677 -6.512 -7.234 1.00 93.25 115 THR A N 1
ATOM 887 C CA . THR A 1 115 ? 5.655 -7.273 -8.493 1.00 93.25 115 THR A CA 1
ATOM 888 C C . THR A 1 115 ? 6.211 -6.437 -9.646 1.00 93.25 115 THR A C 1
ATOM 890 O O . THR A 1 115 ? 7.031 -6.930 -10.420 1.00 93.25 115 THR A O 1
ATOM 893 N N . LEU A 1 116 ? 5.834 -5.155 -9.716 1.00 87.25 116 LEU A N 1
ATOM 894 C CA . LEU A 1 116 ? 6.349 -4.211 -10.708 1.00 87.25 116 LEU A CA 1
ATOM 895 C C . LEU A 1 116 ? 7.854 -3.975 -10.534 1.00 87.25 116 LEU A C 1
ATOM 897 O O . LEU A 1 116 ? 8.590 -3.971 -11.519 1.00 87.25 116 LEU A O 1
ATOM 901 N N . PHE A 1 117 ? 8.328 -3.845 -9.290 1.00 85.69 117 PHE A N 1
ATOM 902 C CA . PHE A 1 117 ? 9.755 -3.730 -8.993 1.00 85.69 117 PHE A CA 1
ATOM 903 C C . PHE A 1 117 ? 10.524 -4.970 -9.456 1.00 85.69 117 PHE A C 1
ATOM 905 O O . PHE A 1 117 ? 11.533 -4.849 -10.149 1.00 85.69 117 PHE A O 1
ATOM 912 N N . ARG A 1 118 ? 10.023 -6.171 -9.135 1.00 92.06 118 ARG A N 1
ATOM 913 C CA . ARG A 1 118 ? 10.640 -7.430 -9.569 1.00 92.06 118 ARG A CA 1
ATOM 914 C C . ARG A 1 118 ? 10.704 -7.529 -11.093 1.00 92.06 118 ARG A C 1
ATOM 916 O O . ARG A 1 118 ? 11.746 -7.905 -11.620 1.00 92.06 118 ARG A O 1
ATOM 923 N N . TRP A 1 119 ? 9.622 -7.182 -11.787 1.00 90.62 119 TRP A N 1
ATOM 924 C CA . TRP A 1 119 ? 9.586 -7.174 -13.251 1.00 90.62 119 TRP A CA 1
ATOM 925 C C . TRP A 1 119 ? 10.584 -6.167 -13.838 1.00 90.62 119 TRP A C 1
ATOM 927 O O . TRP A 1 119 ? 11.343 -6.507 -14.740 1.00 90.62 119 TRP A O 1
ATOM 937 N N . SER A 1 120 ? 10.659 -4.963 -13.265 1.00 81.81 120 SER A N 1
ATOM 938 C CA . SER A 1 120 ? 11.630 -3.938 -13.662 1.00 81.81 120 SER A CA 1
ATOM 939 C C . SER A 1 120 ? 13.075 -4.414 -13.489 1.00 81.81 120 SER A C 1
ATOM 941 O O . SER A 1 120 ? 13.919 -4.159 -14.344 1.00 81.81 120 SER A O 1
ATOM 943 N N . VAL A 1 121 ? 13.374 -5.110 -12.391 1.00 88.06 121 VAL A N 1
ATOM 944 C CA . VAL A 1 121 ? 14.694 -5.700 -12.138 1.00 88.06 121 VAL A CA 1
ATOM 945 C C . VAL A 1 121 ? 15.010 -6.787 -13.166 1.00 88.06 121 VAL A C 1
ATOM 947 O O . VAL A 1 121 ? 16.087 -6.768 -13.756 1.00 88.06 121 VAL A O 1
ATOM 950 N N . ASP A 1 122 ? 14.072 -7.698 -13.418 1.00 90.69 122 ASP A N 1
ATOM 951 C CA . ASP A 1 122 ? 14.256 -8.804 -14.364 1.00 90.69 122 ASP A CA 1
ATOM 952 C C . ASP A 1 122 ? 14.550 -8.303 -15.781 1.00 90.69 122 ASP A C 1
ATOM 954 O O . ASP A 1 122 ? 15.489 -8.764 -16.429 1.00 90.69 122 ASP A O 1
ATOM 958 N N . GLN A 1 123 ? 13.823 -7.274 -16.218 1.00 84.88 123 GLN A N 1
ATOM 959 C CA . GLN A 1 123 ? 14.070 -6.597 -17.485 1.00 84.88 123 GLN A CA 1
ATOM 960 C C . GLN A 1 123 ? 15.514 -6.063 -17.564 1.00 84.88 123 GLN A C 1
ATOM 962 O O . GLN A 1 123 ? 16.198 -6.284 -18.566 1.00 84.88 123 GLN A O 1
ATOM 967 N N . VAL A 1 124 ? 16.013 -5.416 -16.496 1.00 84.50 124 VAL A N 1
ATOM 968 C CA . VAL A 1 124 ? 17.350 -4.781 -16.500 1.00 84.50 124 VAL A CA 1
ATOM 969 C C . VAL A 1 124 ? 18.454 -5.822 -16.635 1.00 84.50 124 VAL A C 1
ATOM 971 O O . VAL A 1 124 ? 19.434 -5.587 -17.342 1.00 84.50 124 VAL A O 1
ATOM 974 N N . TYR A 1 125 ? 18.288 -6.979 -15.996 1.00 89.69 125 TYR A N 1
ATOM 975 C CA . TYR A 1 125 ? 19.297 -8.037 -15.999 1.00 89.69 125 TYR A CA 1
ATOM 976 C C . TYR A 1 125 ? 19.218 -8.974 -17.206 1.00 89.69 125 TYR A C 1
ATOM 978 O O . TYR A 1 125 ? 20.242 -9.527 -17.604 1.00 89.69 125 TYR A O 1
ATOM 986 N N . THR A 1 126 ? 18.041 -9.155 -17.809 1.00 89.94 126 THR A N 1
ATOM 987 C CA . THR A 1 126 ? 17.883 -10.025 -18.989 1.00 89.94 126 THR A CA 1
ATOM 988 C C . THR A 1 126 ? 18.281 -9.347 -20.300 1.00 89.94 126 THR A C 1
ATOM 990 O O . THR A 1 126 ? 18.551 -10.042 -21.278 1.00 89.94 126 THR A O 1
ATOM 993 N N . GLY A 1 127 ? 18.354 -8.010 -20.343 1.00 82.06 127 GLY A N 1
ATOM 994 C CA . GLY A 1 127 ? 18.831 -7.268 -21.516 1.00 82.06 127 GLY A CA 1
ATOM 995 C C . GLY A 1 127 ? 17.914 -7.365 -22.744 1.00 82.06 127 GLY A C 1
ATOM 996 O O . GLY A 1 127 ? 18.362 -7.107 -23.863 1.00 82.06 127 GLY A O 1
ATOM 997 N N . GLN A 1 128 ? 16.636 -7.724 -22.561 1.00 76.75 128 GLN A N 1
ATOM 998 C CA . GLN A 1 128 ? 15.682 -7.952 -23.659 1.00 76.75 128 GLN A CA 1
ATOM 999 C C . GLN A 1 128 ? 15.424 -6.718 -24.546 1.00 76.75 128 GLN A C 1
ATOM 1001 O O . GLN A 1 128 ? 15.037 -6.869 -25.707 1.00 76.75 128 GLN A O 1
ATOM 1006 N N . TYR A 1 129 ? 15.729 -5.511 -24.064 1.00 71.25 129 TYR A N 1
ATOM 1007 C CA . TYR A 1 129 ? 15.513 -4.235 -24.764 1.00 71.25 129 TYR A CA 1
ATOM 1008 C C . TYR A 1 129 ? 16.278 -4.077 -26.087 1.00 71.25 129 TYR A C 1
ATOM 1010 O O . TYR A 1 129 ? 16.018 -3.144 -26.842 1.00 71.25 129 TYR A O 1
ATOM 1018 N N . MET A 1 130 ? 17.257 -4.944 -26.372 1.00 72.56 130 MET A N 1
ATOM 1019 C CA . MET A 1 130 ? 18.097 -4.834 -27.573 1.00 72.56 130 MET A CA 1
ATOM 1020 C C . MET A 1 130 ? 17.502 -5.484 -28.830 1.00 72.56 130 MET A C 1
ATOM 1022 O O . MET A 1 130 ? 18.116 -5.412 -29.891 1.00 72.56 130 MET A O 1
ATOM 1026 N N . THR A 1 131 ? 16.327 -6.114 -28.740 1.00 82.12 131 THR A N 1
ATOM 1027 C CA . THR A 1 131 ? 15.734 -6.867 -29.864 1.00 82.12 131 THR A CA 1
ATOM 1028 C C . THR A 1 131 ? 14.661 -6.109 -30.664 1.00 82.12 131 THR A C 1
ATOM 1030 O O . THR A 1 131 ? 14.191 -6.630 -31.674 1.00 82.12 131 THR A O 1
ATOM 1033 N N . GLY A 1 132 ? 14.302 -4.880 -30.269 1.00 85.38 132 GLY A N 1
ATOM 1034 C CA . GLY A 1 132 ? 13.262 -4.058 -30.911 1.00 85.38 132 GLY A CA 1
ATOM 1035 C C . GLY A 1 132 ? 13.771 -3.007 -31.907 1.00 85.38 132 GLY A C 1
ATOM 1036 O O . GLY A 1 132 ? 14.975 -2.819 -32.101 1.00 85.38 132 GLY A O 1
ATOM 1037 N N . THR A 1 133 ? 12.842 -2.283 -32.542 1.00 91.50 133 THR A N 1
ATOM 1038 C CA . THR A 1 133 ? 13.201 -1.125 -33.377 1.00 91.50 133 THR A CA 1
ATOM 1039 C C . THR A 1 133 ? 13.729 0.030 -32.511 1.00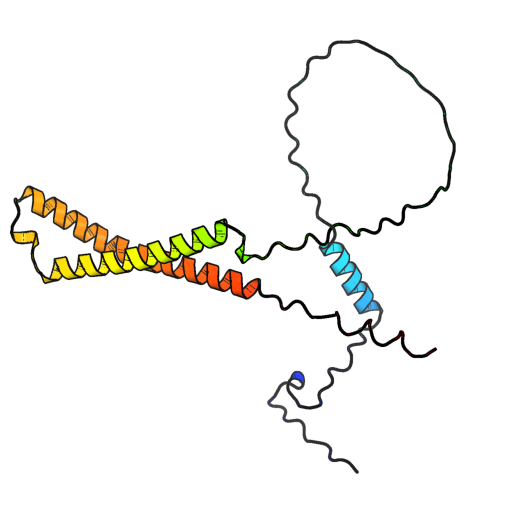 91.50 133 THR A C 1
ATOM 1041 O O . THR A 1 133 ? 13.484 0.090 -31.306 1.00 91.50 133 THR A O 1
ATOM 1044 N N . GLN A 1 134 ? 14.435 1.004 -33.104 1.00 89.94 134 GLN A N 1
ATOM 1045 C CA . GLN A 1 134 ? 14.948 2.166 -32.355 1.00 89.94 134 GLN A CA 1
ATOM 1046 C C . GLN A 1 134 ? 13.826 2.980 -31.675 1.00 89.94 134 GLN A C 1
ATOM 1048 O O . GLN A 1 134 ? 14.074 3.640 -30.664 1.00 89.94 134 GLN A O 1
ATOM 1053 N N . ALA A 1 135 ? 12.609 2.954 -32.229 1.00 89.94 135 ALA A N 1
ATOM 1054 C CA . ALA A 1 135 ? 11.445 3.601 -31.631 1.00 89.94 135 ALA A CA 1
ATOM 1055 C C . ALA A 1 135 ? 10.984 2.859 -30.364 1.00 89.94 135 ALA A C 1
ATOM 1057 O O . ALA A 1 135 ? 10.810 3.502 -29.327 1.00 89.94 135 ALA A O 1
ATOM 1058 N N . ASP A 1 136 ? 10.896 1.527 -30.424 1.00 88.75 136 ASP A N 1
ATOM 1059 C CA . ASP A 1 136 ? 10.501 0.677 -29.290 1.00 88.75 136 ASP A CA 1
ATOM 1060 C C . ASP A 1 136 ? 11.501 0.808 -28.134 1.00 88.75 136 ASP A C 1
ATOM 1062 O O . ASP A 1 136 ? 11.114 1.054 -26.995 1.00 88.75 136 ASP A O 1
ATOM 1066 N N . ALA A 1 137 ? 12.802 0.803 -28.445 1.00 87.62 137 ALA A N 1
ATOM 1067 C CA . ALA A 1 137 ? 13.860 0.935 -27.444 1.00 87.62 137 ALA A CA 1
ATOM 1068 C C . ALA A 1 137 ? 13.778 2.248 -26.638 1.00 87.62 137 ALA A C 1
ATOM 1070 O O . ALA A 1 137 ? 14.104 2.270 -25.451 1.00 87.62 137 ALA A O 1
ATOM 1071 N N . ARG A 1 138 ? 13.336 3.357 -27.256 1.00 90.50 138 ARG A N 1
ATOM 1072 C CA . ARG A 1 138 ? 13.151 4.635 -26.541 1.00 90.50 138 ARG A CA 1
ATOM 1073 C C . ARG A 1 138 ? 11.954 4.589 -25.601 1.00 90.50 138 ARG A C 1
ATOM 1075 O O . ARG A 1 138 ? 12.042 5.113 -24.492 1.00 90.50 138 ARG A O 1
ATOM 1082 N N . GLN A 1 139 ? 10.851 3.995 -26.049 1.00 90.50 139 GLN A N 1
ATOM 1083 C CA . GLN A 1 139 ? 9.649 3.851 -25.235 1.00 90.50 139 GLN A CA 1
ATOM 1084 C C . GLN A 1 139 ? 9.901 2.913 -24.048 1.00 90.50 139 GLN A C 1
ATOM 1086 O O . GLN A 1 139 ? 9.551 3.259 -22.919 1.00 90.50 139 GLN A O 1
ATOM 1091 N N . ASP A 1 140 ? 10.570 1.784 -24.279 1.00 88.00 140 ASP A N 1
ATOM 1092 C CA . ASP A 1 140 ? 10.919 0.819 -23.235 1.00 88.00 140 ASP A CA 1
ATOM 1093 C C . ASP A 1 140 ? 11.854 1.432 -22.193 1.00 88.00 140 ASP A C 1
ATOM 1095 O O . ASP A 1 140 ? 11.638 1.282 -20.990 1.00 88.00 140 ASP A O 1
ATOM 1099 N N . TRP A 1 141 ? 12.850 2.207 -22.633 1.00 87.38 141 TRP A N 1
ATOM 1100 C CA . TRP A 1 141 ? 13.751 2.902 -21.715 1.00 87.38 141 TRP A CA 1
ATOM 1101 C C . TRP A 1 141 ? 13.011 3.896 -20.809 1.00 87.38 141 TRP A C 1
ATOM 1103 O O . TRP A 1 141 ? 13.300 3.984 -19.613 1.00 87.38 141 TRP A O 1
ATOM 1113 N N . LEU A 1 142 ? 12.020 4.609 -21.352 1.00 92.94 142 LEU A N 1
ATOM 1114 C CA . LEU A 1 142 ? 11.208 5.557 -20.590 1.00 92.94 142 LEU A CA 1
ATOM 1115 C C . LEU A 1 142 ? 10.343 4.834 -19.545 1.00 92.94 142 LEU A C 1
ATOM 1117 O O . LEU A 1 142 ? 10.258 5.281 -18.400 1.00 92.94 142 LEU A O 1
ATOM 1121 N N . TRP A 1 143 ? 9.782 3.672 -19.893 1.00 89.00 143 TRP A N 1
ATOM 1122 C CA . TRP A 1 143 ? 9.056 2.823 -18.945 1.00 89.00 143 TRP A CA 1
ATOM 1123 C C . TRP A 1 143 ? 9.944 2.274 -17.830 1.00 89.00 143 TRP A C 1
ATOM 1125 O O . TRP A 1 143 ? 9.520 2.280 -16.675 1.00 89.00 143 TRP A O 1
ATOM 1135 N N . VAL A 1 144 ? 11.178 1.861 -18.137 1.00 86.25 144 VAL A N 1
ATOM 1136 C CA . VAL A 1 144 ? 12.138 1.396 -17.122 1.00 86.25 144 VAL A CA 1
ATOM 1137 C C . VAL A 1 144 ? 12.478 2.516 -16.136 1.00 86.25 144 VAL A C 1
ATOM 1139 O O . VAL A 1 144 ? 12.493 2.271 -14.930 1.00 86.25 144 VAL A O 1
ATOM 1142 N N . GLN A 1 145 ? 12.687 3.751 -16.611 1.00 89.94 145 GLN A N 1
ATOM 1143 C CA . GLN A 1 145 ? 12.943 4.894 -15.725 1.00 89.94 145 GLN A CA 1
ATOM 1144 C C . GLN A 1 145 ? 11.763 5.192 -14.798 1.00 89.94 145 GLN A C 1
ATOM 1146 O O . GLN A 1 145 ? 11.952 5.384 -13.594 1.00 89.94 145 GLN A O 1
ATOM 1151 N N . VAL A 1 146 ? 10.546 5.208 -15.348 1.00 92.50 146 VAL A N 1
ATOM 1152 C CA . VAL A 1 146 ? 9.333 5.439 -14.557 1.00 92.50 146 VAL A CA 1
ATOM 1153 C C . VAL A 1 146 ? 9.139 4.315 -13.542 1.00 92.50 146 VAL A C 1
ATOM 1155 O O . VAL A 1 146 ? 8.888 4.597 -12.373 1.00 92.50 146 VAL A O 1
ATOM 1158 N N . ALA A 1 147 ? 9.311 3.054 -13.946 1.00 87.56 147 ALA A N 1
ATOM 1159 C CA . ALA A 1 147 ? 9.175 1.904 -13.057 1.00 87.56 147 ALA A CA 1
ATOM 1160 C C . ALA A 1 147 ? 10.193 1.942 -11.906 1.00 87.56 147 ALA A C 1
ATOM 1162 O O . ALA A 1 147 ? 9.812 1.726 -10.757 1.00 87.56 147 ALA A O 1
ATOM 1163 N N . TRP A 1 148 ? 11.454 2.292 -12.182 1.00 87.00 148 TRP A N 1
ATOM 1164 C CA . TRP A 1 148 ? 12.501 2.406 -11.161 1.00 87.00 148 TRP A CA 1
ATOM 1165 C C . TRP A 1 148 ? 12.195 3.457 -10.091 1.00 87.00 148 TRP A C 1
ATOM 1167 O O . TRP A 1 148 ? 12.465 3.224 -8.913 1.00 87.00 148 TRP A O 1
ATOM 1177 N N . GLY A 1 149 ? 11.625 4.601 -10.479 1.00 90.06 149 GLY A N 1
ATOM 1178 C CA . GLY A 1 149 ? 11.250 5.652 -9.530 1.00 90.06 149 GLY A CA 1
ATOM 1179 C C . GLY A 1 149 ? 9.930 5.371 -8.809 1.00 90.06 149 GLY A C 1
ATOM 1180 O O . GLY A 1 149 ? 9.819 5.563 -7.598 1.00 90.06 149 GLY A O 1
ATOM 1181 N N . LEU A 1 150 ? 8.921 4.904 -9.546 1.00 91.06 150 LEU A N 1
ATOM 1182 C CA . LEU A 1 150 ? 7.550 4.803 -9.052 1.00 91.06 150 LEU A CA 1
ATOM 1183 C C . LEU A 1 150 ? 7.302 3.532 -8.231 1.00 91.06 150 LEU A C 1
ATOM 1185 O O . LEU A 1 150 ? 6.574 3.586 -7.241 1.00 91.06 150 LEU A O 1
ATOM 1189 N N . ALA A 1 151 ? 7.908 2.400 -8.602 1.00 88.50 151 ALA A N 1
ATOM 1190 C CA . ALA A 1 151 ? 7.687 1.126 -7.919 1.00 88.50 151 ALA A CA 1
ATOM 1191 C C . ALA A 1 151 ? 8.033 1.154 -6.414 1.00 88.50 151 ALA A C 1
ATOM 1193 O O . ALA A 1 151 ? 7.175 0.750 -5.621 1.00 88.50 151 ALA A O 1
ATOM 1194 N N . PRO A 1 152 ? 9.210 1.650 -5.969 1.00 87.31 152 PRO A N 1
ATOM 1195 C CA . PRO A 1 152 ? 9.520 1.709 -4.540 1.00 87.31 152 PRO A CA 1
ATOM 1196 C C . PRO A 1 152 ? 8.589 2.664 -3.784 1.00 87.31 152 PRO A C 1
ATOM 1198 O O . PRO A 1 152 ? 8.175 2.349 -2.669 1.00 87.31 152 PRO A O 1
ATOM 1201 N N . LEU A 1 153 ? 8.193 3.787 -4.395 1.00 93.69 153 LEU A N 1
ATOM 1202 C CA . LEU A 1 153 ? 7.233 4.716 -3.793 1.00 93.69 153 LEU A CA 1
ATOM 1203 C C . LEU A 1 153 ? 5.859 4.064 -3.601 1.00 93.69 153 LEU A C 1
ATOM 1205 O O . LEU A 1 153 ? 5.278 4.188 -2.524 1.00 93.69 153 LEU A O 1
ATOM 1209 N N . LEU A 1 154 ? 5.367 3.323 -4.601 1.00 88.50 154 LEU A N 1
ATOM 1210 C CA . LEU A 1 154 ? 4.104 2.586 -4.500 1.00 88.50 154 LEU A CA 1
ATOM 1211 C C . LEU A 1 154 ? 4.156 1.515 -3.404 1.00 88.50 154 LEU A C 1
ATOM 1213 O O . LEU A 1 154 ? 3.214 1.390 -2.621 1.00 88.50 154 LEU A O 1
ATOM 1217 N N . ALA A 1 155 ? 5.260 0.764 -3.330 1.00 82.94 155 ALA A N 1
ATOM 1218 C CA . ALA A 1 155 ? 5.441 -0.280 -2.326 1.00 82.94 155 ALA A CA 1
ATOM 1219 C C . ALA A 1 155 ? 5.451 0.298 -0.900 1.00 82.94 155 ALA A C 1
ATOM 1221 O O . ALA A 1 155 ? 4.755 -0.222 -0.024 1.00 82.94 155 ALA A O 1
ATOM 1222 N N . ILE A 1 156 ? 6.181 1.401 -0.677 1.00 92.50 156 ILE A N 1
ATOM 1223 C CA . ILE A 1 156 ? 6.228 2.102 0.616 1.00 92.50 156 ILE A CA 1
ATOM 1224 C C . ILE A 1 156 ? 4.855 2.685 0.963 1.00 92.50 156 ILE A C 1
ATOM 1226 O O . ILE A 1 156 ? 4.385 2.500 2.083 1.00 92.50 156 ILE A O 1
ATOM 1230 N N . ALA A 1 157 ? 4.187 3.347 0.015 1.00 92.75 157 ALA A N 1
ATOM 1231 C CA . ALA A 1 157 ? 2.858 3.916 0.231 1.00 92.75 157 ALA A CA 1
ATOM 1232 C C . ALA A 1 157 ? 1.825 2.838 0.602 1.00 92.75 157 ALA A C 1
ATOM 1234 O O . ALA A 1 157 ? 1.066 3.011 1.559 1.00 92.75 157 ALA A O 1
ATOM 1235 N N . GLY A 1 158 ? 1.834 1.696 -0.096 1.00 88.38 158 GLY A N 1
ATOM 1236 C CA . GLY A 1 158 ? 0.991 0.548 0.244 1.00 88.38 158 GLY A CA 1
ATOM 1237 C C . GLY A 1 158 ? 1.288 0.015 1.648 1.00 88.38 158 GLY A C 1
ATOM 1238 O O . GLY A 1 158 ? 0.373 -0.142 2.457 1.00 88.38 158 GLY A O 1
ATOM 1239 N N . ALA A 1 159 ? 2.570 -0.174 1.982 1.00 88.44 159 ALA A N 1
ATOM 1240 C CA . ALA A 1 159 ? 2.983 -0.661 3.299 1.00 88.44 159 ALA A CA 1
ATOM 1241 C C . ALA A 1 159 ? 2.566 0.289 4.435 1.00 88.44 159 ALA A C 1
ATOM 1243 O O . ALA A 1 159 ? 2.028 -0.163 5.446 1.00 88.44 159 ALA A O 1
ATOM 1244 N N . LEU A 1 160 ? 2.750 1.602 4.255 1.00 96.06 160 LEU A N 1
ATOM 1245 C CA . LEU A 1 160 ? 2.309 2.618 5.215 1.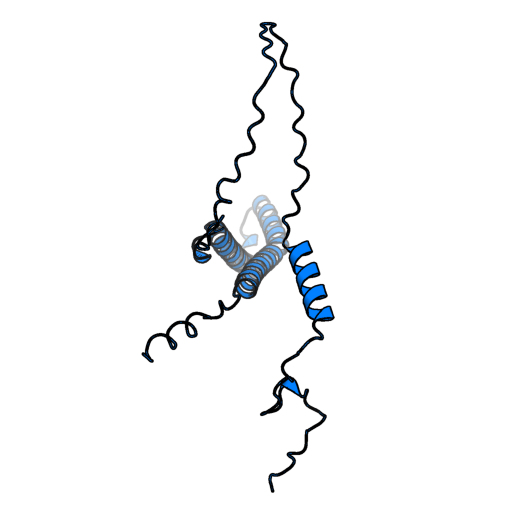00 96.06 160 LEU A CA 1
ATOM 1246 C C . LEU A 1 160 ? 0.788 2.627 5.381 1.00 96.06 160 LEU A C 1
ATOM 1248 O O . LEU A 1 160 ? 0.301 2.789 6.498 1.00 96.06 160 LEU A O 1
ATOM 1252 N N . THR A 1 161 ? 0.038 2.406 4.300 1.00 93.25 161 THR A N 1
ATOM 1253 C CA . THR A 1 161 ? -1.428 2.316 4.352 1.00 93.25 161 THR A CA 1
ATOM 1254 C C . THR A 1 161 ? -1.869 1.117 5.194 1.00 93.25 161 THR A C 1
ATOM 1256 O O . THR A 1 161 ? -2.687 1.269 6.099 1.00 93.25 161 THR A O 1
ATOM 1259 N N . VAL A 1 162 ? -1.282 -0.062 4.960 1.00 87.81 162 VAL A N 1
ATOM 1260 C CA . VAL A 1 162 ? -1.566 -1.273 5.753 1.00 87.81 162 VAL A CA 1
ATOM 1261 C C . VAL A 1 162 ? -1.187 -1.071 7.223 1.00 87.81 162 VAL A C 1
ATOM 1263 O O . VAL A 1 162 ? -1.967 -1.420 8.110 1.00 87.81 162 VAL A O 1
ATOM 1266 N N . LEU A 1 163 ? -0.031 -0.457 7.494 1.00 93.81 163 LEU A N 1
ATOM 1267 C CA . LEU A 1 163 ? 0.417 -0.157 8.855 1.00 93.81 163 LEU A CA 1
ATOM 1268 C C . LEU A 1 163 ? -0.530 0.820 9.569 1.00 93.81 163 LEU A C 1
ATOM 1270 O O . LEU A 1 163 ? -0.863 0.608 10.733 1.00 93.81 163 LEU A O 1
ATOM 1274 N N . GLY A 1 164 ? -0.999 1.859 8.871 1.00 92.56 164 GLY A N 1
ATOM 1275 C CA . GLY A 1 164 ? -1.960 2.826 9.401 1.00 92.56 164 GLY A CA 1
ATOM 1276 C C . GLY A 1 164 ? -3.298 2.181 9.766 1.00 92.56 164 GLY A C 1
ATOM 1277 O O . GLY A 1 164 ? -3.826 2.438 10.846 1.00 92.56 164 GLY A O 1
ATOM 1278 N N . ILE A 1 165 ? -3.807 1.282 8.916 1.00 89.81 165 ILE A N 1
ATOM 1279 C CA . ILE A 1 165 ? -5.017 0.496 9.210 1.00 89.81 165 ILE A CA 1
ATOM 1280 C C . ILE A 1 165 ? -4.791 -0.390 10.437 1.00 89.81 165 ILE A C 1
ATOM 1282 O O . ILE A 1 165 ? -5.637 -0.430 11.327 1.00 89.81 165 ILE A O 1
ATOM 1286 N N . PHE A 1 166 ? -3.648 -1.075 10.513 1.00 89.69 166 PHE A N 1
ATOM 1287 C CA . PHE A 1 166 ? -3.323 -1.937 11.648 1.00 89.69 166 PHE A CA 1
ATOM 1288 C C . PHE A 1 166 ? -3.263 -1.147 12.960 1.00 89.69 166 PHE A C 1
ATOM 1290 O O . PHE A 1 166 ? -3.851 -1.559 13.958 1.00 89.69 166 PHE A O 1
ATOM 1297 N N . PHE A 1 167 ? -2.614 0.020 12.942 1.00 92.25 167 PHE A N 1
ATOM 1298 C CA . PHE A 1 167 ? -2.543 0.903 14.101 1.00 92.25 167 PHE A CA 1
ATOM 1299 C C . PHE A 1 167 ? -3.928 1.415 14.507 1.00 92.25 167 PHE A C 1
ATOM 1301 O O . PHE A 1 167 ? -4.257 1.404 15.687 1.00 92.25 167 PHE A O 1
ATOM 1308 N N . PHE A 1 168 ? -4.767 1.790 13.539 1.00 88.56 168 PHE A N 1
ATOM 1309 C CA . PHE A 1 168 ? -6.145 2.211 13.793 1.00 88.56 168 PHE A CA 1
ATOM 1310 C C . PHE A 1 168 ? -6.997 1.097 14.424 1.00 88.56 168 PHE A C 1
ATOM 1312 O O . PHE A 1 168 ? -7.766 1.350 15.351 1.00 88.56 168 PHE A O 1
ATOM 1319 N N . LEU A 1 169 ? -6.850 -0.148 13.960 1.00 86.56 169 LEU A N 1
ATOM 1320 C CA . LEU A 1 169 ? -7.518 -1.298 14.576 1.00 86.56 169 LEU A CA 1
ATOM 1321 C C . LEU A 1 169 ? -7.018 -1.534 16.006 1.00 86.56 169 LEU A C 1
ATOM 1323 O O . LEU A 1 169 ? -7.826 -1.814 16.890 1.00 86.56 169 LEU A O 1
ATOM 1327 N N . ALA A 1 170 ? -5.710 -1.399 16.233 1.00 86.25 170 ALA A N 1
ATOM 1328 C CA . ALA A 1 170 ? -5.100 -1.596 17.542 1.00 86.25 170 ALA A CA 1
ATOM 1329 C C . ALA A 1 170 ? -5.533 -0.524 18.553 1.00 86.25 170 ALA A C 1
ATOM 1331 O O . ALA A 1 170 ? -5.879 -0.864 19.681 1.00 86.25 170 ALA A O 1
ATOM 1332 N N . THR A 1 171 ? -5.571 0.755 18.161 1.00 89.25 171 THR A N 1
ATOM 1333 C CA . THR A 1 171 ? -6.009 1.839 19.058 1.00 89.25 171 THR A CA 1
ATOM 1334 C C . THR A 1 171 ? -7.497 1.775 19.369 1.00 89.25 171 THR A C 1
ATOM 1336 O O . THR A 1 171 ? -7.906 2.181 20.455 1.00 89.25 171 THR A O 1
ATOM 1339 N N . LYS A 1 172 ? -8.314 1.245 18.450 1.00 82.56 172 LYS A N 1
ATOM 1340 C CA . LYS A 1 172 ? -9.756 1.087 18.668 1.00 82.56 172 LYS A CA 1
ATOM 1341 C C . LYS A 1 172 ? -10.119 -0.162 19.482 1.00 82.56 172 LYS A C 1
ATOM 1343 O O . LYS A 1 172 ? 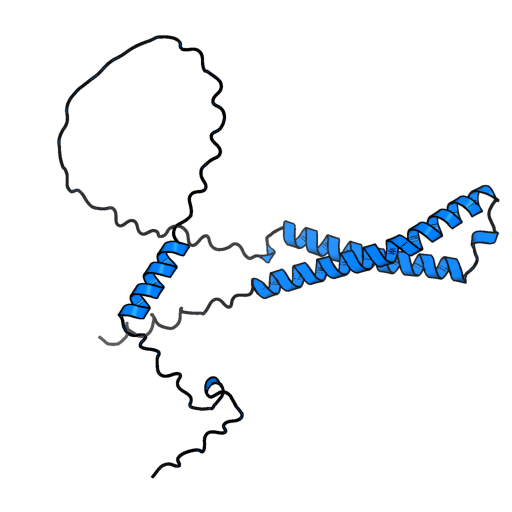-11.252 -0.277 19.942 1.00 82.56 172 LYS A O 1
ATOM 1348 N N . TRP A 1 173 ? -9.177 -1.075 19.715 1.00 79.25 173 TRP A N 1
ATOM 1349 C CA . TRP A 1 173 ? -9.358 -2.233 20.593 1.00 79.25 173 TRP A CA 1
ATOM 1350 C C . TRP A 1 173 ? -9.291 -1.807 22.073 1.00 79.25 173 TRP A C 1
ATOM 1352 O O . TRP A 1 173 ? -8.396 -2.197 22.817 1.00 79.25 173 TRP A O 1
ATOM 1362 N N . SER A 1 174 ? -10.231 -0.963 22.508 1.00 67.62 174 SER A N 1
ATOM 1363 C CA . SER A 1 174 ? -10.437 -0.705 23.934 1.00 67.62 174 SER A CA 1
ATOM 1364 C C . SER A 1 174 ? -11.128 -1.933 24.531 1.00 67.62 174 SER A C 1
ATOM 1366 O O . SER A 1 174 ? -12.217 -2.289 24.066 1.00 67.62 174 SER A O 1
ATOM 1368 N N . PRO A 1 175 ? -10.526 -2.629 25.510 1.00 66.31 175 PRO A N 1
ATOM 1369 C CA . PRO A 1 175 ? -11.183 -3.745 26.167 1.00 66.31 175 PRO A CA 1
ATOM 1370 C C . PRO A 1 175 ? -12.454 -3.218 26.834 1.00 66.31 175 PRO A C 1
ATOM 1372 O O . PRO A 1 175 ? -12.371 -2.469 27.808 1.00 66.31 175 PRO A O 1
ATOM 1375 N N . ARG A 1 176 ? -13.629 -3.596 26.313 1.00 67.25 176 ARG A N 1
ATOM 1376 C C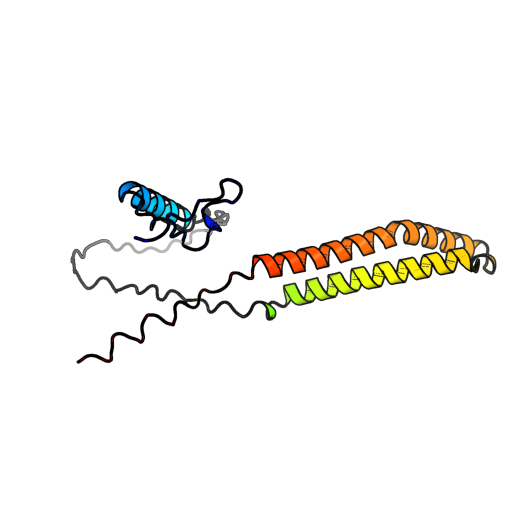A . ARG A 1 176 ? -14.888 -3.472 27.056 1.00 67.25 176 ARG A CA 1
ATOM 1377 C C . ARG A 1 176 ? -14.669 -4.231 28.360 1.00 67.25 176 ARG A C 1
ATOM 1379 O O . ARG A 1 176 ? -14.547 -5.458 28.346 1.00 67.25 176 ARG A O 1
ATOM 1386 N N . ARG A 1 177 ? -14.501 -3.498 29.462 1.00 65.75 177 ARG A N 1
ATOM 1387 C CA . ARG A 1 177 ? -14.511 -4.095 30.793 1.00 65.75 177 ARG A CA 1
ATOM 1388 C C . ARG A 1 177 ? -15.872 -4.763 30.924 1.00 65.75 177 ARG A C 1
ATOM 1390 O O . ARG A 1 177 ? -16.898 -4.120 30.755 1.00 65.75 177 ARG A O 1
ATOM 1397 N N . ARG A 1 178 ? -15.846 -6.085 31.082 1.00 66.06 178 ARG A N 1
ATOM 1398 C CA . ARG A 1 178 ? -16.994 -6.865 31.529 1.00 66.06 178 ARG A CA 1
ATOM 1399 C C . ARG A 1 178 ? -17.305 -6.371 32.935 1.00 66.06 178 ARG A C 1
ATOM 1401 O O . ARG A 1 178 ? -16.679 -6.834 33.881 1.00 66.06 178 ARG A O 1
ATOM 1408 N N . ASP A 1 179 ? -18.213 -5.415 33.034 1.00 66.69 179 ASP A N 1
ATOM 1409 C CA . ASP A 1 179 ? -18.787 -4.986 34.308 1.00 66.69 179 ASP A CA 1
ATOM 1410 C C . ASP A 1 179 ? -20.066 -5.798 34.636 1.00 66.69 179 ASP A C 1
ATOM 1412 O O . ASP A 1 179 ? -20.752 -5.518 35.610 1.00 66.69 179 ASP A O 1
ATOM 1416 N N . ASP A 1 180 ? -20.339 -6.874 33.883 1.00 65.12 180 ASP A N 1
ATOM 1417 C CA . ASP A 1 180 ? -21.547 -7.711 34.002 1.00 65.12 180 ASP A CA 1
ATOM 1418 C C . ASP A 1 180 ? -21.545 -8.719 35.171 1.00 65.12 180 ASP A C 1
ATOM 1420 O O . ASP A 1 180 ? -22.521 -9.440 35.346 1.00 65.12 180 ASP A O 1
ATOM 1424 N N . ASP A 1 181 ? -20.485 -8.810 35.980 1.00 62.38 181 ASP A N 1
ATOM 1425 C CA . ASP A 1 181 ? -20.375 -9.859 37.018 1.00 62.38 181 ASP A CA 1
ATOM 1426 C C . ASP A 1 181 ? -20.713 -9.387 38.447 1.00 62.38 181 ASP A C 1
ATOM 1428 O O . ASP A 1 181 ? -20.608 -10.170 39.390 1.00 62.38 181 ASP A O 1
ATOM 1432 N N . ALA A 1 182 ? -21.129 -8.128 38.640 1.00 61.09 182 ALA A N 1
ATOM 1433 C CA . ALA A 1 182 ? -21.360 -7.576 39.982 1.00 61.09 182 ALA A CA 1
ATOM 1434 C C . ALA A 1 182 ? -22.836 -7.451 40.407 1.00 61.09 182 ALA A C 1
ATOM 1436 O O . ALA A 1 182 ? -23.091 -7.298 41.597 1.00 61.09 182 ALA A O 1
ATOM 1437 N N . SER A 1 183 ? -23.813 -7.529 39.496 1.00 65.12 183 SER A N 1
ATOM 1438 C CA . SER A 1 183 ? -25.231 -7.311 39.844 1.00 65.12 183 SER A CA 1
ATOM 1439 C C . SER A 1 183 ? -26.028 -8.585 40.145 1.00 65.12 183 SER A C 1
ATOM 1441 O O . SER A 1 183 ? -27.162 -8.488 40.598 1.00 65.12 183 SER A O 1
ATOM 1443 N N . THR A 1 184 ? -25.456 -9.779 39.955 1.00 64.75 184 THR A N 1
ATOM 1444 C CA . THR A 1 184 ? -26.198 -11.050 40.102 1.00 64.75 184 THR A CA 1
ATOM 1445 C C . THR A 1 184 ? -26.030 -11.741 41.463 1.00 64.75 184 THR A C 1
ATOM 1447 O O . THR A 1 184 ? -26.523 -12.853 41.636 1.00 64.75 184 THR A O 1
ATOM 1450 N N . VAL A 1 185 ? -25.317 -11.142 42.425 1.00 66.50 185 VAL A N 1
ATOM 1451 C CA . VAL A 1 185 ? -24.990 -11.811 43.706 1.00 66.50 185 VAL A CA 1
ATOM 1452 C C . VAL A 1 185 ? -25.869 -11.358 44.884 1.00 66.50 185 VAL A C 1
ATOM 1454 O O . VAL A 1 185 ? -25.960 -12.096 45.858 1.00 66.50 185 VAL A O 1
ATOM 1457 N N . ASP A 1 186 ? -26.600 -10.243 44.788 1.00 64.06 186 ASP A N 1
ATOM 1458 C CA . ASP A 1 186 ? -27.384 -9.709 45.921 1.00 64.06 186 ASP A CA 1
ATOM 1459 C C . ASP A 1 186 ? -28.860 -10.173 45.994 1.00 64.06 186 ASP A C 1
ATOM 1461 O O . ASP A 1 186 ? -29.579 -9.746 46.890 1.00 64.06 186 ASP A O 1
ATOM 1465 N N . GLU A 1 187 ? -29.343 -11.067 45.117 1.00 66.50 187 GLU A N 1
ATOM 1466 C CA . GLU A 1 187 ? -30.766 -11.496 45.113 1.00 66.50 187 GLU A CA 1
ATOM 1467 C C . GLU A 1 187 ? -31.037 -12.864 45.788 1.00 66.50 187 GLU A C 1
ATOM 1469 O O . GLU A 1 187 ? -32.145 -13.383 45.706 1.00 66.50 187 GLU A O 1
ATOM 1474 N N . PHE A 1 188 ? -30.062 -13.482 46.472 1.00 68.12 188 PHE A N 1
ATOM 1475 C CA . PHE A 1 188 ? -30.232 -14.836 47.048 1.00 68.12 188 PHE A CA 1
ATOM 1476 C C . PHE A 1 188 ? -30.244 -14.949 48.584 1.00 68.12 188 PHE A C 1
ATOM 1478 O O . PHE A 1 188 ? -30.285 -16.073 49.080 1.00 68.12 188 PHE A O 1
ATOM 1485 N N . ASP A 1 189 ? -30.291 -13.842 49.332 1.00 67.62 189 ASP A N 1
ATOM 1486 C CA . ASP A 1 189 ? -30.428 -13.864 50.800 1.00 67.62 189 ASP A CA 1
ATOM 1487 C C . ASP A 1 189 ? -31.711 -13.133 51.275 1.00 67.62 189 ASP A C 1
ATOM 1489 O O . ASP A 1 189 ? -31.643 -12.030 51.814 1.00 67.62 189 ASP A O 1
ATOM 1493 N N . GLU A 1 190 ? -32.886 -13.760 51.111 1.00 63.94 190 GLU A N 1
ATOM 1494 C CA . GLU A 1 190 ? -34.108 -13.497 51.913 1.00 63.94 190 GLU A CA 1
ATOM 1495 C C . GLU A 1 190 ? -34.868 -14.793 52.248 1.00 63.94 190 GLU A C 1
ATOM 1497 O O . GLU A 1 190 ? -35.033 -15.657 51.352 1.00 63.94 190 GLU A O 1
#

pLDDT: mean 75.02, std 14.2, range [41.22, 96.06]

Secondary structure (DSSP, 8-state):
--------TTS-GGGSTT---------HHHHHHHHHHHHHHHS-------------PPP---------------------------------GGG-HHHHHHHHHHHHHHHHHHHHHHHHHHHHHH-GGGGS-HHHHHHHHHHHHHHHHHHHHHHHHHHHHHHHHHHHHHHH-------TTSSSSTTS--